Protein AF-A0A378AWP6-F1 (afdb_monomer)

Organism: NCBI:txid72407

Nearest PDB structures (foldseek):
  1d8y-assembly1_A  TM=8.650E-01  e=1.081E-14  Escherichia coli
  2kfn-assembly1_A  TM=8.588E-01  e=9.608E-15  Escherichia coli
  1kfd-assembly1_A  TM=8.686E-01  e=1.948E-14  Escherichia coli
  1kln-assembly1_A  TM=8.618E-01  e=5.623E-14  Escherichia coli
  8oo6-assembly1_A  TM=8.576E-01  e=2.055E-13  Escherichia coli 'BL21-Gold(DE3)pLysS AG'

InterPro domains:
  IPR002421 5'-3' exonuclease [SM00475] (1-128)
  IPR002562 3'-5' exonuclease domain [PF01612] (192-283)
  IPR008918 Helix-hairpin-helix motif, class 2 [SM00279] (33-68)
  IPR012337 Ribonuclease H-like superfamily [SSF53098] (189-285)
  IPR020045 DNA polymerase I-like, H3TH domain [PF01367] (31-131)
  IPR020045 DNA polymerase I-like, H3TH domain [cd09898] (33-112)
  IPR036279 5'-3' exonuclease, C-terminal domain superfamily [SSF47807] (31-151)
  IPR036397 Ribonuclease H superfamily [G3DSA:3.30.420.10] (188-316)
  IPR038969 Flap endonuclease [PTHR42646] (1-127)

Structure (mmCIF, N/CA/C/O backbone):
data_AF-A0A378AWP6-F1
#
_entry.id   AF-A0A378AWP6-F1
#
loop_
_atom_site.group_PDB
_atom_site.id
_atom_site.type_symbol
_atom_site.label_atom_id
_atom_site.label_alt_id
_atom_site.label_comp_id
_atom_site.label_asym_id
_atom_site.label_entity_id
_atom_site.label_seq_id
_atom_site.pdbx_PDB_ins_code
_atom_site.Cartn_x
_atom_site.Cartn_y
_atom_site.Cartn_z
_atom_site.occupancy
_atom_site.B_iso_or_equiv
_atom_site.auth_seq_id
_atom_site.auth_comp_id
_atom_site.auth_asym_id
_atom_site.auth_atom_id
_atom_site.pdbx_PDB_model_num
ATOM 1 N N . MET A 1 1 ? -4.249 3.098 -8.994 1.00 90.81 1 MET A N 1
ATOM 2 C CA . MET A 1 1 ? -5.150 4.283 -9.018 1.00 90.81 1 MET A CA 1
ATOM 3 C C . MET A 1 1 ? -4.486 5.608 -9.405 1.00 90.81 1 MET A C 1
ATOM 5 O O . MET A 1 1 ? -5.187 6.448 -9.950 1.00 90.81 1 MET A O 1
ATOM 9 N N . ALA A 1 2 ? -3.182 5.831 -9.174 1.00 94.81 2 ALA A N 1
ATOM 10 C CA . ALA A 1 2 ? -2.531 7.120 -9.478 1.00 94.81 2 ALA A CA 1
ATOM 11 C C . ALA A 1 2 ? -2.652 7.585 -10.950 1.00 94.81 2 ALA A C 1
ATOM 13 O O . ALA A 1 2 ? -2.597 8.780 -11.206 1.00 94.81 2 ALA A O 1
ATOM 14 N N . GLN A 1 3 ? -2.909 6.667 -11.890 1.00 96.19 3 GLN A N 1
ATOM 15 C CA . GLN A 1 3 ? -3.185 6.964 -13.305 1.00 96.19 3 GLN A CA 1
ATOM 16 C C . GLN A 1 3 ? -4.434 7.836 -13.560 1.00 96.19 3 GLN A C 1
ATOM 18 O O . GLN A 1 3 ? -4.584 8.369 -14.650 1.00 96.19 3 GLN A O 1
ATOM 23 N N . LEU A 1 4 ? -5.345 7.977 -12.586 1.00 96.69 4 LEU A N 1
ATOM 24 C CA . LEU A 1 4 ? -6.558 8.803 -12.713 1.00 96.69 4 LEU A CA 1
ATOM 25 C C . LEU A 1 4 ? -6.378 10.230 -12.170 1.00 96.69 4 LEU A C 1
ATOM 27 O O . LEU A 1 4 ? -7.312 11.031 -12.216 1.00 96.69 4 LEU A O 1
ATOM 31 N N . VAL A 1 5 ? -5.210 10.542 -11.601 1.00 97.19 5 VAL A N 1
ATOM 32 C CA . VAL A 1 5 ? -4.950 11.841 -10.976 1.00 97.19 5 VAL A CA 1
ATOM 33 C C . VAL A 1 5 ? -4.846 12.921 -12.049 1.00 97.19 5 VAL A C 1
ATOM 35 O O . VAL A 1 5 ? -4.089 12.803 -13.008 1.00 97.19 5 VAL A O 1
ATOM 38 N N . THR A 1 6 ? -5.595 14.004 -11.862 1.00 95.62 6 THR A N 1
ATOM 39 C CA . THR A 1 6 ? -5.591 15.198 -12.720 1.00 95.62 6 THR A CA 1
ATOM 40 C C . THR A 1 6 ? -5.638 16.447 -11.832 1.00 95.62 6 THR A C 1
ATOM 42 O O . THR A 1 6 ? -5.858 16.326 -10.627 1.00 95.62 6 THR A O 1
ATOM 45 N N . PRO A 1 7 ? -5.507 17.676 -12.364 1.00 94.12 7 PRO A N 1
ATOM 46 C CA . PRO A 1 7 ? -5.689 18.881 -11.548 1.00 94.12 7 PRO A CA 1
ATOM 47 C C . PRO A 1 7 ? -7.056 18.976 -10.840 1.00 94.12 7 PRO A C 1
ATOM 49 O O . PRO A 1 7 ? -7.174 19.688 -9.847 1.00 94.12 7 PRO A O 1
ATOM 52 N N . GLY A 1 8 ? -8.084 18.273 -11.339 1.00 94.19 8 GLY A N 1
ATOM 53 C CA . GLY A 1 8 ? -9.419 18.209 -10.733 1.00 94.19 8 GLY A CA 1
ATOM 54 C C . GLY A 1 8 ? -9.727 16.913 -9.973 1.00 94.19 8 GLY A C 1
ATOM 55 O O . GLY A 1 8 ? -10.796 16.817 -9.378 1.00 94.19 8 GLY A O 1
ATOM 56 N N . ILE A 1 9 ? -8.829 15.921 -9.991 1.00 95.44 9 ILE A N 1
ATOM 57 C CA . ILE A 1 9 ? -9.028 14.600 -9.374 1.00 95.44 9 ILE A CA 1
ATOM 58 C C . ILE A 1 9 ? -7.791 14.261 -8.548 1.00 95.44 9 ILE A C 1
ATOM 60 O O . ILE A 1 9 ? -6.709 14.068 -9.097 1.00 95.44 9 ILE A O 1
ATOM 64 N N . THR A 1 10 ? -7.954 14.146 -7.234 1.00 96.06 10 THR A N 1
ATOM 65 C CA . THR A 1 10 ? -6.873 13.783 -6.311 1.00 96.06 10 THR A CA 1
ATOM 66 C C . THR A 1 10 ? -7.063 12.376 -5.757 1.00 96.06 10 THR A C 1
ATOM 68 O O . THR A 1 10 ? -8.177 11.860 -5.670 1.00 96.06 10 THR A O 1
ATOM 71 N N . LEU A 1 11 ? -5.956 11.744 -5.367 1.00 95.12 11 LEU A N 1
ATOM 72 C CA . LEU A 1 11 ? -5.958 10.446 -4.700 1.00 95.12 11 LEU A CA 1
ATOM 73 C C . LEU A 1 11 ? -5.678 10.638 -3.207 1.00 95.12 11 LEU A C 1
ATOM 75 O O . LEU A 1 11 ? -4.684 11.259 -2.844 1.00 95.12 11 LEU A O 1
ATOM 79 N N . ILE A 1 12 ? -6.519 10.079 -2.338 1.00 93.50 12 ILE A N 1
ATOM 80 C CA . ILE A 1 12 ? -6.320 10.129 -0.884 1.00 93.50 12 ILE A CA 1
ATOM 81 C C . ILE A 1 12 ? -5.807 8.773 -0.404 1.00 93.50 12 ILE A C 1
ATOM 83 O O . ILE A 1 12 ? -6.454 7.749 -0.619 1.00 93.50 12 ILE A O 1
ATOM 87 N N . ASN A 1 13 ? -4.663 8.764 0.278 1.00 88.06 13 ASN A N 1
ATOM 88 C CA . ASN A 1 13 ? -4.216 7.604 1.039 1.00 88.06 13 ASN A CA 1
ATOM 89 C C . ASN A 1 13 ? -4.790 7.686 2.457 1.00 88.06 13 ASN A C 1
ATOM 91 O O . ASN A 1 13 ? -4.339 8.494 3.265 1.00 88.06 13 ASN A O 1
ATOM 95 N N . THR A 1 14 ? -5.764 6.837 2.774 1.00 87.12 14 THR A N 1
ATOM 96 C CA . THR A 1 14 ? -6.453 6.836 4.074 1.00 87.12 14 THR A CA 1
ATOM 97 C C . THR A 1 14 ? -5.599 6.306 5.226 1.00 87.12 14 THR A C 1
ATOM 99 O O . THR A 1 14 ? -5.940 6.544 6.379 1.00 87.12 14 THR A O 1
ATOM 102 N N . MET A 1 15 ? -4.492 5.612 4.942 1.00 84.12 15 MET A N 1
ATOM 103 C CA . MET A 1 15 ? -3.564 5.138 5.976 1.00 84.12 15 MET A CA 1
ATOM 104 C C . MET A 1 15 ? -2.665 6.266 6.485 1.00 84.12 15 MET A C 1
ATOM 106 O O . MET A 1 15 ? -2.394 6.352 7.676 1.00 84.12 15 MET A O 1
ATOM 110 N N . THR A 1 16 ? -2.216 7.142 5.583 1.00 86.62 16 THR A N 1
ATOM 111 C CA . THR A 1 16 ? -1.296 8.249 5.897 1.00 86.62 16 THR A CA 1
ATOM 112 C C . THR A 1 16 ? -1.977 9.617 5.888 1.00 86.62 16 THR A C 1
ATOM 114 O O . THR A 1 16 ? -1.321 10.624 6.126 1.00 86.62 16 THR A O 1
ATOM 117 N N . ASN A 1 17 ? -3.275 9.675 5.574 1.00 87.44 17 ASN A N 1
ATOM 118 C CA . ASN A 1 17 ? -4.036 10.904 5.317 1.00 87.44 17 ASN A CA 1
ATOM 119 C C . ASN A 1 17 ? -3.360 11.860 4.317 1.00 87.44 17 ASN A C 1
ATOM 121 O O . ASN A 1 17 ? -3.539 13.076 4.387 1.00 87.44 17 ASN A O 1
ATOM 125 N N . THR A 1 18 ? -2.583 11.322 3.373 1.00 90.00 18 THR A N 1
ATOM 126 C CA . THR A 1 18 ? -1.914 12.133 2.352 1.00 90.00 18 THR A CA 1
ATOM 127 C C . THR A 1 18 ? -2.796 12.285 1.124 1.00 90.00 18 THR A C 1
ATOM 129 O O . THR A 1 18 ? -3.477 11.346 0.705 1.00 90.00 18 THR A O 1
ATOM 132 N N . ILE A 1 19 ? -2.769 13.480 0.539 1.00 93.75 19 ILE A N 1
ATOM 133 C CA . ILE A 1 19 ? -3.451 13.798 -0.715 1.00 93.75 19 ILE A CA 1
ATOM 134 C C . ILE A 1 19 ? -2.395 13.855 -1.807 1.00 93.75 19 ILE A C 1
ATOM 136 O O . ILE A 1 19 ? -1.390 14.545 -1.661 1.00 93.75 19 ILE A O 1
ATOM 140 N N . LEU A 1 20 ? -2.624 13.116 -2.885 1.00 94.25 20 LEU A N 1
ATOM 141 C CA . LEU A 1 20 ? -1.752 13.072 -4.040 1.00 94.25 20 LEU A CA 1
ATOM 142 C C . LEU A 1 20 ? -2.453 13.767 -5.210 1.00 94.25 20 LEU A C 1
ATOM 144 O O . LEU A 1 20 ? -3.441 13.250 -5.742 1.00 94.25 20 LEU A O 1
ATOM 148 N N . GLY A 1 21 ? -1.951 14.942 -5.582 1.00 96.75 21 GLY A N 1
ATOM 149 C CA . GLY A 1 21 ? -2.201 15.578 -6.868 1.00 96.75 21 GLY A CA 1
ATOM 150 C C . GLY A 1 21 ? -1.106 15.221 -7.882 1.00 96.75 21 GLY A C 1
ATOM 151 O O . GLY A 1 21 ? -0.275 14.345 -7.619 1.00 96.75 21 GLY A O 1
ATOM 152 N N . PRO A 1 22 ? -1.102 15.861 -9.066 1.00 96.50 22 PRO A N 1
ATOM 153 C CA . PRO A 1 22 ? -0.140 15.551 -10.124 1.00 96.50 22 PRO A CA 1
ATOM 154 C C . PRO A 1 22 ? 1.327 15.660 -9.679 1.00 96.50 22 PRO A C 1
ATOM 156 O O . PRO A 1 22 ? 2.112 14.747 -9.932 1.00 96.50 22 PRO A O 1
ATOM 159 N N . ASP A 1 23 ? 1.685 16.722 -8.954 1.00 96.31 23 ASP A N 1
ATOM 160 C CA . ASP A 1 23 ? 3.061 16.958 -8.496 1.00 96.31 23 ASP A CA 1
ATOM 161 C C . ASP A 1 23 ? 3.482 15.948 -7.417 1.00 96.31 23 ASP A C 1
ATOM 163 O O . ASP A 1 23 ? 4.616 15.457 -7.396 1.00 96.31 23 ASP A O 1
ATOM 167 N N . GLU A 1 24 ? 2.559 15.580 -6.529 1.00 95.69 24 GLU A N 1
ATOM 168 C CA . GLU A 1 24 ? 2.802 14.571 -5.502 1.00 95.69 24 GLU A CA 1
ATOM 169 C C . GLU A 1 24 ? 2.932 13.165 -6.103 1.00 95.69 24 GLU A C 1
ATOM 171 O O . GLU A 1 24 ? 3.723 12.360 -5.608 1.00 95.69 24 GLU A O 1
ATOM 176 N N . VAL A 1 25 ? 2.209 12.863 -7.189 1.00 95.44 25 VAL A N 1
ATOM 177 C CA . VAL A 1 25 ? 2.392 11.618 -7.953 1.00 95.44 25 VAL A CA 1
ATOM 178 C C . VAL A 1 25 ? 3.797 11.567 -8.547 1.00 95.44 25 VAL A C 1
ATOM 180 O O . VAL A 1 25 ? 4.486 10.566 -8.350 1.00 95.44 25 VAL A O 1
ATOM 183 N N . VAL A 1 26 ? 4.267 12.650 -9.172 1.00 95.94 26 VAL A N 1
ATOM 184 C CA . VAL A 1 26 ? 5.647 12.731 -9.682 1.00 95.94 26 VAL A CA 1
ATOM 185 C C . VAL A 1 26 ? 6.657 12.542 -8.553 1.00 95.94 26 VAL A C 1
ATOM 187 O O . VAL A 1 26 ? 7.601 11.771 -8.693 1.00 95.94 26 VAL A O 1
ATOM 190 N N . THR A 1 27 ? 6.444 13.194 -7.411 1.00 94.88 27 THR A N 1
ATOM 191 C CA . THR A 1 27 ? 7.342 13.091 -6.251 1.00 94.88 27 THR A CA 1
ATOM 192 C C . THR A 1 27 ? 7.413 11.663 -5.712 1.00 94.88 27 THR A C 1
ATOM 194 O O . THR A 1 27 ? 8.488 11.189 -5.353 1.00 94.88 27 THR A O 1
ATOM 197 N N . LYS A 1 28 ? 6.275 10.963 -5.669 1.00 92.81 28 LYS A N 1
ATOM 198 C CA . LYS A 1 28 ? 6.186 9.608 -5.120 1.00 92.81 28 LYS A CA 1
ATOM 199 C C . LYS A 1 28 ? 6.683 8.532 -6.084 1.00 92.81 28 LYS A C 1
ATOM 201 O O . LYS A 1 28 ? 7.359 7.609 -5.648 1.00 92.81 28 LYS A O 1
ATOM 206 N N . TYR A 1 29 ? 6.308 8.613 -7.359 1.00 93.81 29 TYR A N 1
ATOM 207 C CA . TYR A 1 29 ? 6.540 7.548 -8.343 1.00 93.81 29 TYR A CA 1
ATOM 208 C C . TYR A 1 29 ? 7.669 7.869 -9.329 1.00 93.81 29 TYR A C 1
ATOM 210 O O . TYR A 1 29 ? 8.079 7.001 -10.096 1.00 93.81 29 TYR A O 1
ATOM 218 N N . GLY A 1 30 ? 8.173 9.104 -9.335 1.00 94.81 30 GLY A N 1
ATOM 219 C CA . GLY A 1 30 ? 9.174 9.586 -10.287 1.00 94.81 30 GLY A CA 1
ATOM 220 C C . GLY A 1 30 ? 8.624 9.837 -11.694 1.00 94.81 30 GLY A C 1
ATOM 221 O O . GLY A 1 30 ? 9.372 10.266 -12.567 1.00 94.81 30 GLY A O 1
ATOM 222 N N . VAL A 1 31 ? 7.341 9.582 -11.939 1.00 96.44 31 VAL A N 1
ATOM 223 C CA . VAL A 1 31 ? 6.690 9.743 -13.243 1.00 96.44 31 VAL A CA 1
ATOM 224 C C . VAL A 1 31 ? 5.344 10.444 -13.069 1.00 96.44 31 VAL A C 1
ATOM 226 O O . VAL A 1 31 ? 4.724 10.306 -12.010 1.00 96.44 31 VAL A O 1
ATOM 229 N N . PRO A 1 32 ? 4.888 11.215 -14.067 1.00 96.62 32 PRO A N 1
ATOM 230 C CA . PRO A 1 32 ? 3.608 11.899 -13.985 1.00 96.62 32 PRO A CA 1
ATOM 231 C C . PRO A 1 32 ? 2.429 10.917 -14.146 1.00 96.62 32 PRO A C 1
ATOM 233 O O . PRO A 1 32 ? 2.635 9.798 -14.631 1.00 96.62 32 PRO A O 1
ATOM 236 N N . PRO A 1 33 ? 1.201 11.299 -13.733 1.00 96.81 33 PRO A N 1
ATOM 237 C CA . PRO A 1 33 ? 0.020 10.430 -13.773 1.00 96.81 33 PRO A CA 1
ATOM 238 C C . PRO A 1 33 ? -0.209 9.729 -15.118 1.00 96.81 33 PRO A C 1
ATOM 240 O O . PRO A 1 33 ? -0.534 8.542 -15.139 1.00 96.81 33 PRO A O 1
ATOM 243 N N . GLU A 1 34 ? 0.026 10.427 -16.229 1.00 96.00 34 GLU A N 1
ATOM 244 C CA . GLU A 1 34 ? -0.142 9.916 -17.591 1.00 96.00 34 GLU A CA 1
ATOM 245 C C . GLU A 1 34 ? 0.809 8.767 -17.960 1.00 96.00 34 GLU A C 1
ATOM 247 O O . GLU A 1 34 ? 0.503 8.020 -18.882 1.00 96.00 34 GLU A O 1
ATOM 252 N N . LEU A 1 35 ? 1.921 8.590 -17.232 1.00 97.50 35 LEU A N 1
ATOM 253 C CA . LEU A 1 35 ? 2.893 7.508 -17.444 1.00 97.50 35 LEU A CA 1
ATOM 254 C C . LEU A 1 35 ? 2.809 6.405 -16.379 1.00 97.50 35 LEU A C 1
ATOM 256 O O . LEU A 1 35 ? 3.620 5.478 -16.379 1.00 97.50 35 LEU A O 1
ATOM 260 N N . ILE A 1 36 ? 1.847 6.472 -15.451 1.00 97.38 36 ILE A N 1
ATOM 261 C CA . ILE A 1 36 ? 1.706 5.458 -14.391 1.00 97.38 36 ILE A CA 1
ATOM 262 C C . ILE A 1 36 ? 1.365 4.083 -14.974 1.00 97.38 36 ILE A C 1
ATOM 264 O O . ILE A 1 36 ? 1.812 3.068 -14.439 1.00 97.38 36 ILE A O 1
ATOM 268 N N . ILE A 1 37 ? 0.595 4.034 -16.063 1.00 97.56 37 ILE A N 1
ATOM 269 C CA . ILE A 1 37 ? 0.256 2.770 -16.726 1.00 97.56 37 ILE A CA 1
ATOM 270 C C . ILE A 1 37 ? 1.524 2.152 -17.322 1.00 97.56 37 ILE A C 1
ATOM 272 O O . ILE A 1 37 ? 1.814 0.991 -17.052 1.00 97.56 37 ILE A O 1
ATOM 276 N N . ASP A 1 38 ? 2.324 2.937 -18.049 1.00 97.88 38 ASP A N 1
ATOM 277 C CA . ASP A 1 38 ? 3.603 2.497 -18.617 1.00 97.88 38 ASP A CA 1
ATOM 278 C C . ASP A 1 38 ? 4.588 2.042 -17.535 1.00 97.88 38 ASP A C 1
ATOM 280 O O . ASP A 1 38 ? 5.301 1.051 -17.697 1.00 97.88 38 ASP A O 1
ATOM 284 N N . PHE A 1 39 ? 4.604 2.742 -16.403 1.00 97.69 39 PHE A N 1
ATOM 285 C CA . PHE A 1 39 ? 5.446 2.414 -15.259 1.00 97.69 39 PHE A CA 1
ATOM 286 C C . PHE A 1 39 ? 5.119 1.032 -14.696 1.00 97.69 39 PHE A C 1
ATOM 288 O O . PHE A 1 39 ? 6.018 0.195 -14.584 1.00 97.69 39 PHE A O 1
ATOM 295 N N . LEU A 1 40 ? 3.835 0.757 -14.444 1.00 96.94 40 LEU A N 1
ATOM 296 C CA . LEU A 1 40 ? 3.364 -0.557 -13.997 1.00 96.94 40 LEU A CA 1
ATOM 297 C C . LEU A 1 40 ? 3.534 -1.631 -15.079 1.00 96.94 40 LEU A C 1
ATOM 299 O O . LEU A 1 40 ? 3.904 -2.760 -14.767 1.00 96.94 40 LEU A O 1
ATOM 303 N N . ALA A 1 41 ? 3.342 -1.285 -16.353 1.00 97.44 41 ALA A N 1
ATOM 304 C CA . ALA A 1 41 ? 3.547 -2.199 -17.474 1.00 97.44 41 ALA A CA 1
ATOM 305 C C . ALA A 1 41 ? 4.999 -2.692 -17.574 1.00 97.44 41 ALA A C 1
ATOM 307 O O . ALA A 1 41 ? 5.250 -3.835 -17.959 1.00 97.44 41 ALA A O 1
ATOM 308 N N . LEU A 1 42 ? 5.958 -1.832 -17.224 1.00 96.94 42 LEU A N 1
ATOM 309 C CA . LEU A 1 42 ? 7.381 -2.148 -17.240 1.00 96.94 42 LEU A CA 1
ATOM 310 C C . LEU A 1 42 ? 7.829 -2.911 -15.993 1.00 96.94 42 LEU A C 1
ATOM 312 O O . LEU A 1 42 ? 8.527 -3.912 -16.131 1.00 96.94 42 LEU A O 1
ATOM 316 N N . MET A 1 43 ? 7.466 -2.451 -14.793 1.00 95.75 43 MET A N 1
ATOM 317 C CA . MET A 1 43 ? 7.973 -3.037 -13.544 1.00 95.75 43 MET A CA 1
ATOM 318 C C . MET A 1 43 ? 7.138 -4.208 -13.006 1.00 95.75 43 MET A C 1
ATOM 320 O O . MET A 1 43 ? 7.655 -5.008 -12.228 1.00 95.75 43 MET A O 1
ATOM 324 N N . GLY A 1 44 ? 5.874 -4.311 -13.420 1.00 95.38 44 GLY A N 1
ATOM 325 C CA . GLY A 1 44 ? 4.902 -5.265 -12.891 1.00 95.38 44 GLY A CA 1
ATOM 326 C C . GLY A 1 44 ? 4.253 -4.820 -11.577 1.00 95.38 44 GLY A C 1
ATOM 327 O O . GLY A 1 44 ? 4.646 -3.835 -10.954 1.00 95.38 44 GLY A O 1
ATOM 328 N N . ASP A 1 45 ? 3.251 -5.581 -11.148 1.00 94.75 45 ASP A N 1
ATOM 329 C CA . ASP A 1 45 ? 2.588 -5.437 -9.851 1.00 94.75 45 ASP A CA 1
ATOM 330 C C . ASP A 1 45 ? 2.240 -6.828 -9.321 1.00 94.75 45 ASP A C 1
ATOM 332 O O . ASP A 1 45 ? 1.368 -7.520 -9.847 1.00 94.75 45 ASP A O 1
ATOM 336 N N . SER A 1 46 ? 2.939 -7.260 -8.273 1.00 90.75 46 SER A N 1
ATOM 337 C CA . SER A 1 46 ? 2.733 -8.584 -7.689 1.00 90.75 46 SER A CA 1
ATOM 338 C C . SER A 1 46 ? 1.389 -8.729 -6.979 1.00 90.75 46 SER A C 1
ATOM 340 O O . SER A 1 46 ? 0.899 -9.846 -6.856 1.00 90.75 46 SER A O 1
ATOM 342 N N . SER A 1 47 ? 0.803 -7.630 -6.496 1.00 90.88 47 SER A N 1
ATOM 343 C CA . SER A 1 47 ? -0.476 -7.665 -5.774 1.00 90.88 47 SER A CA 1
ATOM 344 C C . SER A 1 47 ? -1.622 -7.976 -6.734 1.00 90.88 47 SER A C 1
ATOM 346 O O . SER A 1 47 ? -2.498 -8.779 -6.416 1.00 90.88 47 SER A O 1
ATOM 348 N N . ASP A 1 48 ? -1.543 -7.404 -7.938 1.00 92.44 48 ASP A N 1
ATOM 349 C CA . ASP A 1 48 ? -2.536 -7.550 -9.007 1.00 92.44 48 ASP A CA 1
ATOM 350 C C . ASP A 1 48 ? -2.149 -8.616 -10.053 1.00 92.44 48 ASP A C 1
ATOM 352 O O . ASP A 1 48 ? -2.813 -8.766 -11.078 1.00 92.44 48 ASP A O 1
ATOM 356 N N . ASN A 1 49 ? -1.094 -9.402 -9.798 1.00 93.69 49 ASN A N 1
ATOM 357 C CA . ASN A 1 49 ? -0.550 -10.416 -10.715 1.00 93.69 49 ASN A CA 1
ATOM 358 C C . ASN A 1 49 ? -0.189 -9.873 -12.113 1.00 93.69 49 ASN A C 1
ATOM 360 O O . ASN A 1 49 ? -0.301 -10.580 -13.119 1.00 93.69 49 ASN A O 1
ATOM 364 N N . ILE A 1 50 ? 0.273 -8.626 -12.185 1.00 95.50 50 ILE A N 1
ATOM 365 C CA . ILE A 1 50 ? 0.764 -8.008 -13.415 1.00 95.50 50 ILE A CA 1
ATOM 366 C C . ILE A 1 50 ? 2.243 -8.392 -13.582 1.00 95.50 50 ILE A C 1
ATOM 368 O O . ILE A 1 50 ? 3.061 -8.040 -12.729 1.00 95.50 50 ILE A O 1
ATOM 372 N N . PRO A 1 51 ? 2.620 -9.105 -14.659 1.00 94.56 51 PRO A N 1
ATOM 373 C CA . PRO A 1 51 ? 3.945 -9.716 -14.763 1.00 94.56 51 PRO A CA 1
ATOM 374 C C . PRO A 1 51 ? 5.077 -8.705 -14.978 1.00 94.56 51 PRO A C 1
ATOM 376 O O . PRO A 1 51 ? 6.173 -8.905 -14.454 1.00 94.56 51 PRO A O 1
ATOM 379 N N . GLY A 1 52 ? 4.830 -7.635 -15.741 1.00 95.31 52 GLY A N 1
ATOM 380 C CA . GLY A 1 52 ? 5.859 -6.665 -16.111 1.00 95.31 52 GLY A CA 1
ATOM 381 C C . GLY A 1 52 ? 6.934 -7.235 -17.041 1.00 95.31 52 GLY A C 1
ATOM 382 O O . GLY A 1 52 ? 6.875 -8.384 -17.488 1.00 95.31 52 GLY A O 1
ATOM 383 N N . VAL A 1 53 ? 7.953 -6.429 -17.340 1.00 95.88 53 VAL A N 1
ATOM 384 C CA . VAL A 1 53 ? 9.116 -6.880 -18.108 1.00 95.88 53 VAL A CA 1
ATOM 385 C C . VAL A 1 53 ? 10.152 -7.479 -17.153 1.00 95.88 53 VAL A C 1
ATOM 387 O O . VAL A 1 53 ? 10.666 -6.775 -16.278 1.00 95.88 53 VAL A O 1
ATOM 390 N N . PRO A 1 54 ? 10.559 -8.750 -17.336 1.00 93.19 54 PRO A N 1
ATOM 391 C CA . PRO A 1 54 ? 11.527 -9.392 -16.458 1.00 93.19 54 PRO A CA 1
ATOM 392 C C . PRO A 1 54 ? 12.792 -8.554 -16.274 1.00 93.19 54 PRO A C 1
ATOM 394 O O . PRO A 1 54 ? 13.432 -8.138 -17.238 1.00 93.19 54 PRO A O 1
ATOM 397 N N . GLY A 1 55 ? 13.193 -8.318 -15.025 1.00 89.38 55 GLY A N 1
ATOM 398 C CA . GLY A 1 55 ? 14.391 -7.556 -14.663 1.00 89.38 55 GLY A CA 1
ATOM 399 C C . GLY A 1 55 ? 14.387 -6.086 -15.096 1.00 89.38 55 GLY A C 1
ATOM 400 O O . GLY A 1 55 ? 15.469 -5.517 -15.253 1.00 89.38 55 GLY A O 1
ATOM 401 N N . VAL A 1 56 ? 13.211 -5.502 -15.313 1.00 94.31 56 VAL A N 1
ATOM 402 C CA . VAL A 1 56 ? 12.980 -4.060 -15.226 1.00 94.31 56 VAL A CA 1
ATOM 403 C C . VAL A 1 56 ? 12.331 -3.813 -13.867 1.00 94.31 56 VAL A C 1
ATOM 405 O O . VAL A 1 56 ? 11.237 -4.286 -13.604 1.00 94.31 56 VAL A O 1
ATOM 408 N N . GLY A 1 57 ? 13.046 -3.142 -12.966 1.00 93.19 57 GLY A N 1
ATOM 409 C CA . GLY A 1 57 ? 12.502 -2.724 -11.670 1.00 93.19 57 GLY A CA 1
ATOM 410 C C . GLY A 1 57 ? 12.141 -1.241 -11.671 1.00 93.19 57 GLY A C 1
ATOM 411 O O . GLY A 1 57 ? 12.436 -0.534 -12.634 1.00 93.19 57 GLY A O 1
ATOM 412 N N . GLU A 1 58 ? 11.602 -0.756 -10.554 1.00 94.56 58 GLU A N 1
ATOM 413 C CA . GLU A 1 58 ? 11.182 0.640 -10.345 1.00 94.56 58 GLU A CA 1
ATOM 414 C C . GLU A 1 58 ? 12.171 1.680 -10.901 1.00 94.56 58 GLU A C 1
ATOM 416 O O . GLU A 1 58 ? 11.821 2.479 -11.764 1.00 94.56 58 GLU A O 1
ATOM 421 N N . LYS A 1 59 ? 13.440 1.630 -10.475 1.00 94.31 59 LYS A N 1
ATOM 422 C CA . LYS A 1 59 ? 14.462 2.611 -10.891 1.00 94.31 59 LYS A CA 1
ATOM 423 C C . LYS A 1 59 ? 14.747 2.581 -12.392 1.00 94.31 59 LYS A C 1
ATOM 425 O O . LYS A 1 59 ? 15.075 3.601 -12.989 1.00 94.31 59 LYS A O 1
ATOM 430 N N . THR A 1 60 ? 14.668 1.399 -12.999 1.00 95.00 60 THR A N 1
ATOM 431 C CA . THR A 1 60 ? 14.876 1.229 -14.439 1.00 95.00 60 THR A CA 1
ATOM 432 C C . THR A 1 60 ? 13.671 1.744 -15.215 1.00 95.00 60 THR A C 1
ATOM 434 O O . THR A 1 60 ? 13.861 2.454 -16.196 1.00 95.00 60 THR A O 1
ATOM 437 N N . ALA A 1 61 ? 12.453 1.444 -14.757 1.00 96.00 61 ALA A N 1
ATOM 438 C CA . ALA A 1 61 ? 11.227 1.969 -15.348 1.00 96.00 61 ALA A CA 1
ATOM 439 C C . ALA A 1 61 ? 11.184 3.505 -15.263 1.00 96.00 61 ALA A C 1
ATOM 441 O O . ALA A 1 61 ? 10.978 4.156 -16.280 1.00 96.00 61 ALA A O 1
ATOM 442 N N . GLN A 1 62 ? 11.504 4.097 -14.106 1.00 95.75 62 GLN A N 1
ATOM 443 C CA . GLN A 1 62 ? 11.636 5.554 -13.949 1.00 95.75 62 GLN A CA 1
ATOM 444 C C . GLN A 1 62 ? 12.632 6.152 -14.947 1.00 95.75 62 GLN A C 1
ATOM 446 O O . GLN A 1 62 ? 12.291 7.096 -15.651 1.00 95.75 62 GLN A O 1
ATOM 451 N N . ALA A 1 63 ? 13.840 5.590 -15.054 1.00 95.00 63 ALA A N 1
ATOM 452 C CA . ALA A 1 63 ? 14.862 6.107 -15.965 1.00 95.00 63 ALA A CA 1
ATOM 453 C C . ALA A 1 63 ? 14.439 6.031 -17.444 1.00 95.00 63 ALA A C 1
ATOM 455 O O . ALA A 1 63 ? 14.735 6.946 -18.212 1.00 95.00 63 ALA A O 1
ATOM 456 N N . LEU A 1 64 ? 13.745 4.958 -17.842 1.00 95.31 64 LEU A N 1
ATOM 457 C CA . LEU A 1 64 ? 13.197 4.803 -19.192 1.00 95.31 64 LEU A CA 1
ATOM 458 C C . LEU A 1 64 ? 12.124 5.859 -19.476 1.00 95.31 64 LEU A C 1
ATOM 460 O O . LEU A 1 64 ? 12.209 6.567 -20.479 1.00 95.31 64 LEU A O 1
ATOM 464 N N . LEU A 1 65 ? 11.157 5.999 -18.569 1.00 96.44 65 LEU A N 1
ATOM 465 C CA . LEU A 1 65 ? 9.995 6.862 -18.764 1.00 96.44 65 LEU A CA 1
ATOM 466 C C . LEU A 1 65 ? 10.331 8.351 -18.648 1.00 96.44 65 LEU A C 1
ATOM 468 O O . LEU A 1 65 ? 9.847 9.151 -19.442 1.00 96.44 65 LEU A O 1
ATOM 472 N N . GLN A 1 66 ? 11.209 8.735 -17.721 1.00 94.69 66 GLN A N 1
ATOM 473 C CA . GLN A 1 66 ? 11.708 10.111 -17.623 1.00 94.69 66 GLN A CA 1
ATOM 474 C C . GLN A 1 66 ? 12.560 10.505 -18.838 1.00 94.69 66 GLN A C 1
ATOM 476 O O . GLN A 1 66 ? 12.595 11.676 -19.209 1.00 94.69 66 GLN A O 1
ATOM 481 N N . GLY A 1 67 ? 13.274 9.544 -19.435 1.00 92.81 67 GLY A N 1
ATOM 482 C CA . GLY A 1 67 ? 14.183 9.795 -20.552 1.00 92.81 67 GLY A CA 1
ATOM 483 C C . GLY A 1 67 ? 13.503 9.834 -21.919 1.00 92.81 67 GLY A C 1
ATOM 484 O O . GLY A 1 67 ? 13.846 10.678 -22.743 1.00 92.81 67 GLY A O 1
ATOM 485 N N . LEU A 1 68 ? 12.567 8.914 -22.172 1.00 94.06 68 LEU A N 1
ATOM 486 C CA . LEU A 1 68 ? 11.975 8.696 -23.498 1.00 94.06 68 LEU A CA 1
ATOM 487 C C . LEU A 1 68 ? 10.441 8.778 -23.515 1.00 94.06 68 LEU A C 1
ATOM 489 O O . LEU A 1 68 ? 9.851 8.798 -24.592 1.00 94.06 68 LEU A O 1
ATOM 493 N N . GLY A 1 69 ? 9.781 8.873 -22.359 1.00 94.62 69 GLY A N 1
ATOM 494 C CA . GLY A 1 69 ? 8.320 8.875 -22.263 1.00 94.62 69 GLY A CA 1
ATOM 495 C C . GLY A 1 69 ? 7.730 7.465 -22.245 1.00 94.62 69 GLY A C 1
ATOM 496 O O . GLY A 1 69 ? 8.352 6.542 -21.733 1.00 94.62 69 GLY A O 1
ATOM 497 N N . GLY A 1 70 ? 6.512 7.307 -22.762 1.00 95.38 70 GLY A N 1
ATOM 498 C CA . GLY A 1 70 ? 5.724 6.075 -22.645 1.00 95.38 70 GLY A CA 1
ATOM 499 C C . GLY A 1 70 ? 6.232 4.875 -23.450 1.00 95.38 70 GLY A C 1
ATOM 500 O O . GLY A 1 70 ? 7.181 4.951 -24.236 1.00 95.38 70 GLY A O 1
ATOM 501 N N . LEU A 1 71 ? 5.542 3.753 -23.267 1.00 94.94 71 LEU A N 1
ATOM 502 C CA . LEU A 1 71 ? 5.871 2.444 -23.819 1.00 94.94 71 LEU A CA 1
ATOM 503 C C . LEU A 1 71 ? 5.957 2.461 -25.352 1.00 94.94 71 LEU A C 1
ATOM 505 O O . LEU A 1 71 ? 6.894 1.903 -25.922 1.00 94.94 71 LEU A O 1
ATOM 509 N N . ASP A 1 72 ? 5.040 3.164 -26.018 1.00 95.06 72 ASP A N 1
ATOM 510 C CA . ASP A 1 72 ? 5.044 3.299 -27.478 1.00 95.06 72 ASP A CA 1
ATOM 511 C C . ASP A 1 72 ? 6.308 3.996 -27.997 1.00 95.06 72 ASP A C 1
ATOM 513 O O . ASP A 1 72 ? 6.892 3.556 -28.9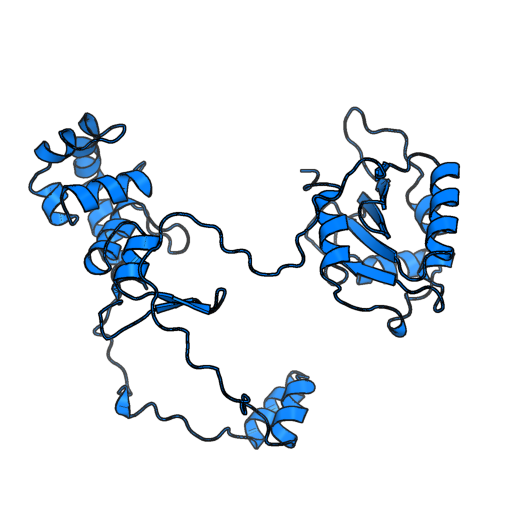88 1.00 95.06 72 ASP A O 1
ATOM 517 N N . THR A 1 73 ? 6.787 5.036 -27.305 1.00 95.25 73 THR A N 1
ATOM 518 C CA . THR A 1 73 ? 8.033 5.719 -27.679 1.00 95.25 73 THR A CA 1
ATOM 519 C C . THR A 1 73 ? 9.243 4.813 -27.471 1.00 95.25 73 THR A C 1
ATOM 521 O O . THR A 1 73 ? 10.129 4.771 -28.325 1.00 95.25 73 THR A O 1
ATOM 524 N N . LEU A 1 74 ? 9.265 4.030 -26.385 1.00 94.50 74 LEU A N 1
ATOM 525 C CA . LEU A 1 74 ? 10.344 3.074 -26.109 1.00 94.50 74 LEU A CA 1
ATOM 526 C C . LEU A 1 74 ? 10.497 2.029 -27.222 1.00 94.50 74 LEU A C 1
ATOM 528 O O . LEU A 1 74 ? 11.624 1.686 -27.582 1.00 94.50 74 LEU A O 1
ATOM 532 N N . TYR A 1 75 ? 9.386 1.544 -27.785 1.00 94.12 75 TYR A N 1
ATOM 533 C CA . TYR A 1 75 ? 9.407 0.583 -28.893 1.00 94.12 75 TYR A CA 1
ATOM 534 C C . TYR A 1 75 ? 9.575 1.227 -30.274 1.00 94.12 75 TYR A C 1
ATOM 536 O O . TYR A 1 75 ? 10.027 0.552 -31.198 1.00 94.12 75 TYR A O 1
ATOM 544 N N . ALA A 1 76 ? 9.229 2.505 -30.437 1.00 95.50 76 ALA A N 1
ATOM 545 C CA . ALA A 1 76 ? 9.453 3.241 -31.680 1.00 95.50 76 ALA A CA 1
ATOM 546 C C . ALA A 1 76 ? 10.915 3.688 -31.848 1.00 95.50 76 ALA A C 1
ATOM 548 O O . ALA A 1 76 ? 11.414 3.748 -32.972 1.00 95.50 76 ALA A O 1
ATOM 549 N N . GLU A 1 77 ? 11.609 3.991 -30.746 1.00 93.94 77 GLU A N 1
ATOM 550 C CA . GLU A 1 77 ? 12.970 4.541 -30.746 1.00 93.94 77 GLU A CA 1
ATOM 551 C C . GLU A 1 77 ? 13.946 3.741 -29.850 1.00 93.94 77 GLU A C 1
ATOM 553 O O . GLU A 1 77 ? 14.624 4.319 -28.991 1.00 93.94 77 GLU A O 1
ATOM 558 N N . PRO A 1 78 ? 14.082 2.414 -30.044 1.00 91.69 78 PRO A N 1
ATOM 559 C CA . PRO A 1 78 ? 14.857 1.548 -29.149 1.00 91.69 78 PRO A CA 1
ATOM 560 C C . PRO A 1 78 ? 16.347 1.920 -29.073 1.00 91.69 78 PRO A C 1
ATOM 562 O O . PRO A 1 78 ? 17.001 1.687 -28.055 1.00 91.69 78 PRO A O 1
ATOM 565 N N . GLU A 1 79 ? 16.881 2.546 -30.123 1.00 92.38 79 GLU A N 1
ATOM 566 C CA . GLU A 1 79 ? 18.278 2.988 -30.221 1.00 92.38 79 GLU A CA 1
ATOM 567 C C . GLU A 1 79 ? 18.644 3.984 -29.105 1.00 92.38 79 GLU A C 1
ATOM 569 O O . GLU A 1 79 ? 19.735 3.925 -28.533 1.00 92.38 79 GLU A O 1
ATOM 574 N N . LYS A 1 80 ? 17.705 4.878 -28.755 1.00 93.06 80 LYS A N 1
ATOM 575 C CA . LYS A 1 80 ? 17.925 5.952 -27.774 1.00 93.06 80 LYS A CA 1
ATOM 576 C C . LYS A 1 80 ? 17.994 5.432 -26.341 1.00 93.06 80 LYS A C 1
ATOM 578 O O . LYS A 1 80 ? 18.542 6.097 -25.466 1.00 93.06 80 LYS A O 1
ATOM 583 N N . ILE A 1 81 ? 17.511 4.214 -26.087 1.00 92.19 81 ILE A N 1
ATOM 584 C CA . ILE A 1 81 ? 17.585 3.589 -24.760 1.00 92.19 81 ILE A CA 1
ATOM 585 C C . ILE A 1 81 ? 19.045 3.414 -24.330 1.00 92.19 81 ILE A C 1
ATOM 587 O O . ILE A 1 81 ? 19.365 3.564 -23.152 1.00 92.19 81 ILE A O 1
ATOM 591 N N . ALA A 1 82 ? 19.949 3.139 -25.275 1.00 91.44 82 ALA A N 1
ATOM 592 C CA . ALA A 1 82 ? 21.370 2.965 -24.991 1.00 91.44 82 ALA A CA 1
ATOM 593 C C . ALA A 1 82 ? 22.073 4.265 -24.553 1.00 91.44 82 ALA A C 1
ATOM 595 O O . ALA A 1 82 ? 23.158 4.190 -23.969 1.00 91.44 82 ALA A O 1
ATOM 596 N N . GLU A 1 83 ? 21.470 5.427 -24.821 1.00 91.94 83 GLU A N 1
ATOM 597 C CA . GLU A 1 83 ? 21.972 6.752 -24.434 1.00 91.94 83 GLU A CA 1
ATOM 598 C C . GLU A 1 83 ? 21.591 7.120 -22.990 1.00 91.94 83 GLU A C 1
ATOM 600 O O . GLU A 1 83 ? 22.187 8.022 -22.397 1.00 91.94 83 GLU A O 1
ATOM 605 N N . LEU A 1 84 ? 20.635 6.400 -22.393 1.00 91.81 84 LEU A N 1
ATOM 606 C CA . LEU A 1 84 ? 20.180 6.648 -21.030 1.00 91.81 84 LEU A CA 1
ATOM 607 C C . LEU A 1 84 ? 21.213 6.201 -19.987 1.00 91.81 84 LEU A C 1
ATOM 609 O O . LEU A 1 84 ? 21.884 5.172 -20.105 1.00 91.81 84 LEU A O 1
ATOM 613 N N . SER A 1 85 ? 21.301 6.970 -18.903 1.00 85.12 85 SER A N 1
ATOM 614 C CA . SER A 1 85 ? 22.281 6.756 -17.837 1.00 85.12 85 SER A CA 1
ATOM 615 C C . SER A 1 85 ? 21.741 5.824 -16.746 1.00 85.12 85 SER A C 1
ATOM 617 O O . SER A 1 85 ? 21.413 6.254 -15.641 1.00 85.12 85 SER A O 1
ATOM 619 N N . PHE A 1 86 ? 21.635 4.524 -17.044 1.00 88.75 86 PHE A N 1
ATOM 620 C CA . PHE A 1 86 ? 21.350 3.499 -16.031 1.00 88.75 86 PHE A CA 1
ATOM 621 C C . PHE A 1 86 ? 22.042 2.160 -16.325 1.00 88.75 86 PHE A C 1
ATOM 623 O O . PHE A 1 86 ? 22.482 1.858 -17.439 1.00 88.75 86 PHE A O 1
ATOM 630 N N . ARG A 1 87 ? 22.158 1.315 -15.294 1.00 85.25 87 ARG A N 1
ATOM 631 C CA . ARG A 1 87 ? 22.820 0.008 -15.396 1.00 85.25 87 ARG A CA 1
ATOM 632 C C . ARG A 1 87 ? 22.059 -0.909 -16.361 1.00 85.25 87 ARG A C 1
ATOM 634 O O . ARG A 1 87 ? 20.930 -1.294 -16.085 1.00 85.25 87 ARG A O 1
ATOM 641 N N . GLY A 1 88 ? 22.714 -1.314 -17.448 1.00 85.81 88 GLY A N 1
ATOM 642 C CA . GLY A 1 88 ? 22.138 -2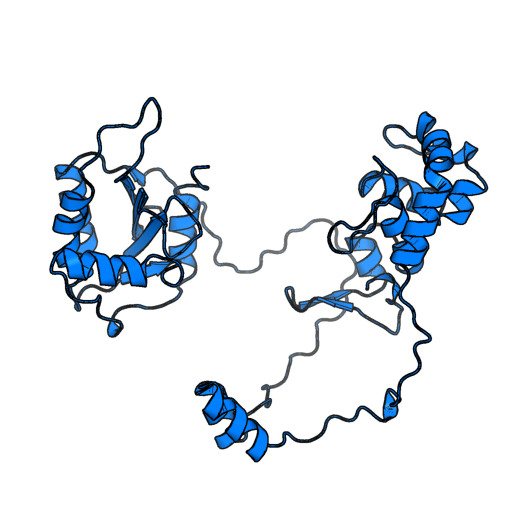.226 -18.444 1.00 85.81 88 GLY A CA 1
ATOM 643 C C . GLY A 1 88 ? 21.430 -1.544 -19.619 1.00 85.81 88 GLY A C 1
ATOM 644 O O . GLY A 1 88 ? 20.857 -2.250 -20.444 1.00 85.81 88 GLY A O 1
ATOM 645 N N . ALA A 1 89 ? 21.511 -0.212 -19.745 1.00 89.75 89 ALA A N 1
ATOM 646 C CA . ALA A 1 89 ? 20.897 0.557 -20.835 1.00 89.75 89 ALA A CA 1
ATOM 647 C C . ALA A 1 89 ? 21.222 0.004 -22.238 1.00 89.75 89 ALA A C 1
ATOM 649 O O . ALA A 1 89 ? 20.324 -0.245 -23.038 1.00 89.75 89 ALA A O 1
ATOM 650 N N . LYS A 1 90 ? 22.495 -0.325 -22.502 1.00 90.06 90 LYS A N 1
ATOM 651 C CA . LYS A 1 90 ? 22.964 -0.858 -23.799 1.00 90.06 90 LYS A CA 1
ATOM 652 C C . LYS A 1 90 ? 22.325 -2.185 -24.220 1.00 90.06 90 LYS A C 1
ATOM 654 O O . LYS A 1 90 ? 22.320 -2.506 -25.401 1.00 90.06 90 LYS A O 1
ATOM 659 N N . THR A 1 91 ? 21.839 -2.978 -23.268 1.00 91.38 91 THR A N 1
ATOM 660 C CA . THR A 1 91 ? 21.199 -4.278 -23.530 1.00 91.38 91 THR A CA 1
ATOM 661 C C . THR A 1 91 ? 19.686 -4.231 -23.336 1.00 91.38 91 THR A C 1
ATOM 663 O O . THR A 1 91 ? 19.012 -5.230 -23.569 1.00 91.38 91 THR A O 1
ATOM 666 N N . MET A 1 92 ? 19.146 -3.096 -22.882 1.00 93.19 92 MET A N 1
ATOM 667 C CA . MET A 1 92 ? 17.742 -2.979 -22.505 1.00 93.19 92 MET A CA 1
ATOM 668 C C . MET A 1 92 ? 16.818 -3.013 -23.722 1.00 93.19 92 MET A C 1
ATOM 670 O O . MET A 1 92 ? 15.798 -3.687 -23.670 1.00 93.19 92 MET A O 1
ATOM 674 N N . ALA A 1 93 ? 17.209 -2.390 -24.837 1.00 93.50 93 ALA A N 1
ATOM 675 C CA . ALA A 1 93 ? 16.433 -2.403 -26.079 1.00 93.50 93 ALA A CA 1
ATOM 676 C C . ALA A 1 93 ? 16.100 -3.831 -26.553 1.00 93.50 93 ALA A C 1
ATOM 678 O O . ALA A 1 93 ? 14.938 -4.173 -26.749 1.00 93.50 93 ALA A O 1
ATOM 679 N N . ALA A 1 94 ? 17.110 -4.705 -26.632 1.00 93.56 94 ALA A N 1
ATOM 680 C CA . ALA A 1 94 ? 16.915 -6.105 -27.014 1.00 93.56 94 ALA A CA 1
ATOM 681 C C . ALA A 1 94 ? 16.017 -6.868 -26.025 1.00 93.56 94 ALA A C 1
ATOM 683 O O . ALA A 1 94 ? 15.279 -7.768 -26.418 1.00 93.56 94 ALA A O 1
ATOM 684 N N . LYS A 1 95 ? 16.081 -6.514 -24.737 1.00 93.50 95 LYS A N 1
ATOM 685 C CA . LYS A 1 95 ? 15.276 -7.137 -23.685 1.00 93.50 95 LYS A CA 1
ATOM 686 C C . LYS A 1 95 ? 13.811 -6.716 -23.754 1.00 93.50 95 LYS A C 1
ATOM 688 O O . LYS A 1 95 ? 12.946 -7.574 -23.609 1.00 93.50 95 LYS A O 1
ATOM 693 N N . LEU A 1 96 ? 13.548 -5.428 -23.975 1.00 94.19 96 LEU A N 1
ATOM 694 C CA . LEU A 1 96 ? 12.198 -4.920 -24.201 1.00 94.19 96 LEU A CA 1
ATOM 695 C C . LEU A 1 96 ? 11.599 -5.586 -25.437 1.00 94.19 96 LEU A C 1
ATOM 697 O O . LEU A 1 96 ? 10.509 -6.130 -25.344 1.00 94.19 96 LEU A O 1
ATOM 701 N N . GLU A 1 97 ? 12.338 -5.655 -26.548 1.00 95.12 97 GLU A N 1
ATOM 702 C CA . GLU A 1 97 ? 11.842 -6.284 -27.781 1.00 95.12 97 GLU A CA 1
ATOM 703 C C . GLU A 1 97 ? 11.454 -7.757 -27.570 1.00 95.12 97 GLU A C 1
ATOM 705 O O . GLU A 1 97 ? 10.384 -8.186 -27.991 1.00 95.12 97 GLU A O 1
ATOM 710 N N . GLN A 1 98 ? 12.265 -8.527 -26.835 1.00 95.94 98 GLN A N 1
ATOM 711 C CA . GLN A 1 98 ? 11.948 -9.923 -26.492 1.00 95.94 98 GLN A CA 1
ATOM 712 C C . GLN A 1 98 ? 10.700 -10.078 -25.611 1.00 95.94 98 GLN A C 1
ATOM 714 O O . GLN A 1 98 ? 10.106 -11.152 -25.590 1.00 95.94 98 GLN A O 1
ATOM 719 N N . ASN A 1 99 ? 10.329 -9.041 -24.858 1.00 95.50 99 ASN A N 1
ATOM 720 C CA . ASN A 1 99 ? 9.222 -9.064 -23.900 1.00 95.50 99 ASN A CA 1
ATOM 721 C C . ASN A 1 99 ? 8.106 -8.084 -24.284 1.00 95.50 99 ASN A C 1
ATOM 723 O O . ASN A 1 99 ? 7.292 -7.718 -23.436 1.00 95.50 99 ASN A O 1
ATOM 727 N N . LYS A 1 100 ? 8.051 -7.675 -25.556 1.00 96.31 100 LYS A N 1
ATOM 728 C CA . LYS A 1 100 ? 7.112 -6.669 -26.052 1.00 96.31 100 LYS A CA 1
ATOM 729 C C . LYS A 1 100 ? 5.663 -7.049 -25.780 1.00 96.31 100 LYS A C 1
ATOM 731 O O . LYS A 1 100 ? 4.921 -6.262 -25.199 1.00 96.31 100 LYS A O 1
ATOM 736 N N . ASP A 1 101 ? 5.292 -8.281 -26.112 1.00 96.69 101 ASP A N 1
ATOM 737 C CA . ASP A 1 101 ? 3.932 -8.788 -25.912 1.00 96.69 101 ASP A CA 1
ATOM 738 C C . ASP A 1 101 ? 3.536 -8.789 -24.428 1.00 96.69 101 ASP A C 1
ATOM 740 O O . ASP A 1 101 ? 2.416 -8.422 -24.078 1.00 96.69 101 ASP A O 1
ATOM 744 N N . VAL A 1 102 ? 4.472 -9.139 -23.539 1.00 96.12 102 VAL A N 1
ATOM 745 C CA . VAL A 1 102 ? 4.247 -9.136 -22.085 1.00 96.12 102 VAL A CA 1
ATOM 746 C C . VAL A 1 102 ? 4.112 -7.711 -21.551 1.00 96.12 102 VAL A C 1
ATOM 748 O O . VAL A 1 102 ? 3.274 -7.467 -20.683 1.00 96.12 102 VAL A O 1
ATOM 751 N N . ALA A 1 103 ? 4.890 -6.763 -22.075 1.00 97.00 103 ALA A N 1
ATOM 752 C CA . ALA A 1 103 ? 4.794 -5.360 -21.692 1.00 97.00 103 ALA A CA 1
ATOM 753 C C . ALA A 1 103 ? 3.432 -4.766 -22.085 1.00 97.00 103 ALA A C 1
ATOM 755 O O . ALA A 1 103 ? 2.772 -4.156 -21.250 1.00 97.00 103 ALA A O 1
ATOM 756 N N . TYR A 1 104 ? 2.967 -4.999 -23.317 1.00 97.75 104 TYR A N 1
ATOM 757 C CA . TYR A 1 104 ? 1.653 -4.522 -23.766 1.00 97.75 104 TYR A CA 1
ATOM 758 C C . TYR A 1 104 ? 0.489 -5.246 -23.080 1.00 97.75 104 TYR A C 1
ATOM 760 O O . TYR A 1 104 ? -0.518 -4.615 -22.760 1.00 97.75 104 TYR A O 1
ATOM 768 N N . LEU A 1 105 ? 0.632 -6.541 -22.776 1.00 97.56 105 LEU A N 1
ATOM 769 C CA . LEU A 1 105 ? -0.327 -7.246 -21.925 1.00 97.56 105 LEU A CA 1
ATOM 770 C C . LEU A 1 105 ? -0.386 -6.609 -20.531 1.00 97.56 105 LEU A C 1
ATOM 772 O O . LEU A 1 105 ? -1.470 -6.337 -20.025 1.00 97.56 105 LEU A O 1
ATOM 776 N N . SER A 1 106 ? 0.769 -6.334 -19.926 1.00 97.69 106 SER A N 1
ATOM 777 C CA . SER A 1 106 ? 0.849 -5.692 -18.609 1.00 97.69 106 SER A CA 1
ATOM 778 C C . SER A 1 106 ? 0.258 -4.284 -18.635 1.00 97.69 106 SER A C 1
ATOM 780 O O . SER A 1 106 ? -0.444 -3.910 -17.705 1.00 97.69 106 SER A O 1
ATOM 782 N N . TYR A 1 107 ? 0.463 -3.535 -19.722 1.00 97.75 107 TYR A N 1
ATOM 783 C CA . TYR A 1 107 ? -0.172 -2.238 -19.950 1.00 97.75 107 TYR A CA 1
ATOM 784 C C . TYR A 1 107 ? -1.697 -2.359 -19.965 1.00 97.75 107 TYR A C 1
ATOM 786 O O . TYR A 1 107 ? -2.385 -1.629 -19.253 1.00 97.75 107 TYR A O 1
ATOM 794 N N . GLN A 1 108 ? -2.235 -3.319 -20.722 1.00 97.19 108 GLN A N 1
ATOM 795 C CA . GLN A 1 108 ? -3.674 -3.563 -20.775 1.00 97.19 108 GLN A CA 1
ATOM 796 C C . GLN A 1 108 ? -4.234 -3.944 -19.397 1.00 97.19 108 GLN A C 1
ATOM 798 O O . GLN A 1 108 ? -5.283 -3.438 -19.012 1.00 97.19 108 GLN A O 1
ATOM 803 N N . LEU A 1 109 ? -3.538 -4.810 -18.655 1.00 96.94 109 LEU A N 1
ATOM 804 C CA . LEU A 1 109 ? -3.952 -5.244 -17.317 1.00 96.94 109 LEU A CA 1
ATOM 805 C C . LEU A 1 109 ? -3.884 -4.111 -16.285 1.00 96.94 109 LEU A C 1
ATOM 807 O O . LEU A 1 109 ? -4.753 -4.017 -15.425 1.00 96.94 109 LEU A O 1
ATOM 811 N N . ALA A 1 110 ? -2.881 -3.237 -16.383 1.00 96.50 110 ALA A N 1
ATOM 812 C CA . ALA A 1 110 ? -2.725 -2.081 -15.507 1.00 96.50 110 ALA A CA 1
ATOM 813 C C . ALA A 1 110 ? -3.717 -0.947 -15.821 1.00 96.50 110 ALA A C 1
ATOM 815 O O . ALA A 1 110 ? -3.937 -0.077 -14.976 1.00 96.50 110 ALA A O 1
ATOM 816 N N . THR A 1 111 ? -4.291 -0.914 -17.027 1.00 97.12 111 THR A N 1
ATOM 817 C CA . THR A 1 111 ? -5.189 0.160 -17.467 1.00 97.12 111 THR A CA 1
ATOM 818 C C . THR A 1 111 ? -6.546 0.049 -16.777 1.00 97.12 111 THR A C 1
ATOM 820 O O . THR A 1 111 ? -7.267 -0.937 -16.931 1.00 97.12 111 THR A O 1
ATOM 823 N N . ILE A 1 112 ? -6.939 1.094 -16.048 1.00 96.12 112 ILE A N 1
ATOM 824 C CA . ILE A 1 112 ? -8.269 1.161 -15.441 1.00 96.12 112 ILE A CA 1
ATOM 825 C C . ILE A 1 112 ? -9.303 1.427 -16.532 1.00 96.12 112 ILE A C 1
ATOM 827 O O . ILE A 1 112 ? -9.236 2.423 -17.250 1.00 96.12 112 ILE A O 1
ATOM 831 N N . LYS A 1 113 ? -10.307 0.553 -16.612 1.00 95.38 113 LYS A N 1
ATOM 832 C CA . LYS A 1 113 ? -11.469 0.746 -17.476 1.00 95.38 113 LYS A CA 1
ATOM 833 C C . LYS A 1 113 ? -12.366 1.855 -16.911 1.00 95.38 113 LYS A C 1
ATOM 835 O O . LYS A 1 113 ? -12.981 1.672 -15.863 1.00 95.38 113 LYS A O 1
ATOM 840 N N . THR A 1 114 ? -12.431 2.998 -17.593 1.00 94.75 114 THR A N 1
ATOM 841 C CA . THR A 1 114 ? -13.173 4.198 -17.152 1.00 94.75 114 THR A CA 1
ATOM 842 C C . THR A 1 114 ? -14.538 4.374 -17.821 1.00 94.75 114 THR A C 1
ATOM 844 O O . THR A 1 114 ? -15.285 5.275 -17.455 1.00 94.75 114 THR A O 1
ATOM 847 N N . ASP A 1 115 ? -14.889 3.507 -18.767 1.00 94.19 115 ASP A N 1
ATOM 848 C CA . ASP A 1 115 ? -16.132 3.512 -19.548 1.00 94.19 115 ASP A CA 1
ATOM 849 C C . ASP A 1 115 ? -17.096 2.390 -19.115 1.00 94.19 115 ASP A C 1
ATOM 851 O O . ASP A 1 115 ? -17.816 1.804 -19.923 1.00 94.19 115 ASP A O 1
ATOM 855 N N . VAL A 1 116 ? -17.083 2.035 -17.828 1.00 94.38 116 VAL A N 1
ATOM 856 C CA . VAL A 1 116 ? -18.012 1.045 -17.272 1.00 94.38 116 VAL A CA 1
ATOM 857 C C . VAL A 1 116 ? -19.417 1.647 -17.227 1.00 94.38 116 VAL A C 1
ATOM 859 O O . VAL A 1 116 ? -19.607 2.742 -16.705 1.00 94.38 116 VAL A O 1
ATOM 862 N N . GLU A 1 117 ? -20.405 0.925 -17.758 1.00 95.00 117 GLU A N 1
ATOM 863 C CA . GLU A 1 117 ? -21.813 1.306 -17.635 1.00 95.00 117 GLU A CA 1
ATOM 864 C C . GLU A 1 117 ? -22.245 1.211 -16.165 1.00 95.00 117 GLU A C 1
ATOM 866 O O . GLU A 1 117 ? -22.123 0.156 -15.539 1.00 95.00 117 GLU A O 1
ATOM 871 N N . LEU A 1 118 ? -22.729 2.326 -15.616 1.00 93.94 118 LEU A N 1
ATOM 872 C CA . LEU A 1 118 ? -23.207 2.438 -14.240 1.00 93.94 118 LEU A CA 1
ATOM 873 C C . LEU A 1 118 ? -24.681 2.850 -14.239 1.00 93.94 118 LEU A C 1
ATOM 875 O O . LEU A 1 118 ? -25.121 3.612 -15.097 1.00 93.94 118 LEU A O 1
ATOM 879 N N . GLU A 1 119 ? -25.436 2.351 -13.260 1.00 95.44 119 GLU A N 1
ATOM 880 C CA . GLU A 1 119 ? -26.868 2.655 -13.108 1.00 95.44 119 GLU A CA 1
ATOM 881 C C . GLU A 1 119 ? -27.132 4.078 -12.602 1.00 95.44 119 GLU A C 1
ATOM 883 O O . GLU A 1 119 ? -28.226 4.597 -12.800 1.00 95.44 119 GLU A O 1
ATOM 888 N N . LEU A 1 120 ? -26.141 4.686 -11.945 1.00 94.19 120 LEU A N 1
ATOM 889 C CA . LEU A 1 120 ? -26.229 5.998 -11.309 1.00 94.19 120 LEU A CA 1
ATOM 890 C C . LEU A 1 120 ? -25.123 6.916 -11.826 1.00 94.19 120 LEU A C 1
ATOM 892 O O . LEU A 1 120 ? -23.990 6.471 -12.043 1.00 94.19 120 LEU A O 1
ATOM 896 N N . THR A 1 121 ? -25.430 8.203 -11.960 1.00 92.56 121 THR A N 1
ATOM 897 C CA . THR A 1 121 ? -24.439 9.248 -12.233 1.00 92.56 121 THR A CA 1
ATOM 898 C C . THR A 1 121 ? -23.849 9.815 -10.942 1.00 92.56 121 THR A C 1
ATOM 900 O O . THR A 1 121 ? -24.393 9.650 -9.850 1.00 92.56 121 THR A O 1
ATOM 903 N N . CYS A 1 122 ? -22.721 10.521 -11.052 1.00 89.50 122 CYS A N 1
ATOM 904 C CA . CYS A 1 122 ? -22.091 11.181 -9.907 1.00 89.50 122 CYS A CA 1
ATOM 905 C C . CYS A 1 122 ? -23.017 12.205 -9.231 1.00 89.50 122 CYS A C 1
ATOM 907 O O . CYS A 1 122 ? -22.946 12.380 -8.019 1.00 89.50 122 CYS A O 1
ATOM 909 N N . GLU A 1 123 ? -23.880 12.873 -9.999 1.00 92.12 123 GLU A N 1
ATOM 910 C CA . GLU A 1 123 ? -24.840 13.860 -9.498 1.00 92.12 123 GLU A CA 1
ATOM 911 C C . GLU A 1 123 ? -25.981 13.225 -8.694 1.00 92.12 123 GLU A C 1
ATOM 913 O O . GLU A 1 123 ? -26.570 13.895 -7.852 1.00 92.12 123 GLU A O 1
ATOM 918 N N . GLU A 1 124 ? -26.282 11.944 -8.922 1.00 93.75 124 GLU A N 1
ATOM 919 C CA . GLU A 1 124 ? -27.314 11.198 -8.190 1.00 93.75 124 GLU A CA 1
ATOM 920 C C . GLU A 1 124 ? -26.802 10.645 -6.847 1.00 93.75 124 GLU A C 1
ATOM 922 O O . GLU A 1 124 ? -27.593 10.258 -5.983 1.00 93.75 124 GLU A O 1
ATOM 927 N N . LEU A 1 125 ? -25.480 10.625 -6.638 1.00 92.75 125 LEU A N 1
ATOM 928 C CA . LEU A 1 125 ? -24.837 10.149 -5.411 1.00 92.75 125 LEU A CA 1
ATOM 929 C C . LEU A 1 125 ? -24.867 11.216 -4.304 1.00 92.75 125 LEU A C 1
ATOM 931 O O . LEU A 1 125 ? -23.840 11.761 -3.894 1.00 92.75 125 LEU A O 1
ATOM 935 N N . GLU A 1 126 ? -26.060 11.503 -3.790 1.00 90.94 126 GLU A N 1
ATOM 936 C CA . GLU A 1 126 ? -26.255 12.439 -2.681 1.00 90.94 126 GLU A CA 1
ATOM 937 C C . GLU A 1 126 ? -26.100 11.769 -1.307 1.00 90.94 126 GLU A C 1
ATOM 939 O O . GLU A 1 126 ? -26.604 10.673 -1.050 1.00 90.94 126 GLU A O 1
ATOM 944 N N . VAL A 1 127 ? -25.451 12.467 -0.370 1.00 89.50 127 VAL A N 1
ATOM 945 C CA . VAL A 1 127 ? -25.328 12.008 1.021 1.00 89.50 127 VAL A CA 1
ATOM 946 C C . VAL A 1 127 ? -26.680 12.128 1.727 1.00 89.50 127 VAL A C 1
ATOM 948 O O . VAL A 1 127 ? -27.139 13.228 2.033 1.00 89.50 127 VAL A O 1
ATOM 951 N N . GLN A 1 128 ? -27.296 10.984 2.023 1.00 87.62 128 GLN A N 1
ATOM 952 C CA . GLN A 1 128 ? -28.570 10.892 2.739 1.00 87.62 128 GLN A CA 1
ATOM 953 C C . GLN A 1 128 ? -28.375 10.794 4.264 1.00 87.62 128 GLN A C 1
ATOM 955 O O . GLN A 1 128 ? -27.312 10.364 4.731 1.00 87.62 128 GLN A O 1
ATOM 960 N N . PRO A 1 129 ? -29.386 11.169 5.073 1.00 86.62 129 PRO A N 1
ATOM 961 C CA . PRO A 1 129 ? -29.335 10.952 6.513 1.00 86.62 129 PRO A CA 1
ATOM 962 C C . PRO A 1 129 ? -29.241 9.448 6.845 1.00 86.62 129 PRO A C 1
ATOM 964 O O . PRO A 1 129 ? -29.842 8.628 6.148 1.00 86.62 129 PRO A O 1
ATOM 967 N N . PRO A 1 130 ? -28.529 9.060 7.922 1.00 88.94 130 PRO A N 1
ATOM 968 C CA . PRO A 1 130 ? -28.403 7.657 8.309 1.00 88.94 130 PRO A CA 1
ATOM 969 C C . PRO A 1 130 ? -29.759 7.000 8.612 1.00 88.94 130 PRO A C 1
ATOM 971 O O . PRO A 1 130 ? -30.573 7.562 9.349 1.00 88.94 130 PRO A O 1
ATOM 974 N N . ALA A 1 131 ? -29.968 5.773 8.127 1.00 92.75 131 ALA A N 1
ATOM 975 C CA . ALA A 1 131 ? -31.121 4.940 8.475 1.00 92.75 131 ALA A CA 1
ATOM 976 C C . ALA A 1 131 ? -30.957 4.367 9.896 1.00 92.75 131 ALA A C 1
ATOM 978 O O . ALA A 1 131 ? -30.460 3.259 10.089 1.00 92.75 131 ALA A O 1
ATOM 979 N N . ALA A 1 132 ? -31.303 5.169 10.908 1.00 92.38 132 ALA A N 1
ATOM 980 C CA . ALA A 1 132 ? -30.987 4.886 12.310 1.00 92.38 132 ALA A CA 1
ATOM 981 C C . ALA A 1 132 ? -31.519 3.528 12.802 1.00 92.38 132 ALA A C 1
ATOM 983 O O . ALA A 1 132 ? -30.777 2.794 13.453 1.00 92.38 132 ALA A O 1
ATOM 984 N N . ASP A 1 133 ? -32.762 3.175 12.469 1.00 94.44 133 ASP A N 1
ATOM 985 C CA . ASP A 1 133 ? -33.378 1.923 12.928 1.00 94.44 133 ASP A CA 1
ATOM 986 C C . ASP A 1 133 ? -32.671 0.687 12.347 1.00 94.44 133 ASP A C 1
ATOM 988 O O . ASP A 1 133 ? -32.346 -0.247 13.088 1.00 94.44 133 ASP A O 1
ATOM 992 N N . ASP A 1 134 ? -32.344 0.715 11.051 1.00 95.94 134 ASP A N 1
ATOM 993 C CA . ASP A 1 134 ? -31.623 -0.367 10.368 1.00 95.94 134 ASP A CA 1
ATOM 994 C C . ASP A 1 134 ? -30.187 -0.503 10.897 1.00 95.94 134 ASP A C 1
ATOM 996 O O . ASP A 1 134 ? -29.708 -1.609 11.168 1.00 95.94 134 ASP A O 1
ATOM 1000 N N . LEU A 1 135 ? -29.506 0.627 11.119 1.00 94.62 135 LEU A N 1
ATOM 1001 C CA . LEU A 1 135 ? -28.166 0.653 11.708 1.00 94.62 135 LEU A CA 1
ATOM 1002 C C . LEU A 1 135 ? -28.159 0.078 13.126 1.00 94.62 135 LEU A C 1
ATOM 1004 O O . LEU A 1 135 ? -27.278 -0.714 13.457 1.00 94.62 135 LEU A O 1
ATOM 1008 N N . LEU A 1 136 ? -29.139 0.430 13.965 1.00 95.88 136 LEU A N 1
ATOM 1009 C CA . LEU A 1 136 ? -29.249 -0.108 15.322 1.00 95.88 136 LEU A CA 1
ATOM 1010 C C . LEU A 1 136 ? -29.487 -1.616 15.321 1.00 95.88 136 LEU A C 1
ATOM 1012 O O . LEU A 1 136 ? -28.913 -2.314 16.161 1.00 95.88 136 LEU A O 1
ATOM 1016 N N . ALA A 1 137 ? -30.306 -2.125 14.398 1.00 97.00 137 ALA A N 1
ATOM 1017 C CA . ALA A 1 137 ? -30.527 -3.559 14.255 1.00 97.00 137 ALA A CA 1
ATOM 1018 C C . ALA A 1 137 ? -29.210 -4.293 13.947 1.00 97.00 137 ALA A C 1
ATOM 1020 O O . ALA A 1 137 ? -28.851 -5.233 14.661 1.00 97.00 137 ALA A O 1
ATOM 1021 N N . LEU A 1 138 ? -28.443 -3.805 12.964 1.00 97.44 138 LEU A N 1
ATOM 1022 C CA . LEU A 1 138 ? -27.147 -4.377 12.587 1.00 97.44 138 LEU A CA 1
ATOM 1023 C C . LEU A 1 138 ? -26.107 -4.249 13.709 1.00 97.44 138 LEU A C 1
ATOM 1025 O O . LEU A 1 138 ? -25.446 -5.224 14.061 1.00 97.44 138 LEU A O 1
ATOM 1029 N N . PHE A 1 139 ? -25.966 -3.073 14.324 1.00 96.75 139 PHE A N 1
ATOM 1030 C CA . PHE A 1 139 ? -24.968 -2.849 15.376 1.00 96.75 139 PHE A CA 1
ATOM 1031 C C . PHE A 1 139 ? -25.249 -3.653 16.638 1.00 96.75 139 PHE A C 1
ATOM 1033 O O . PHE A 1 139 ? -24.311 -4.101 17.294 1.00 96.75 139 PHE A O 1
ATOM 1040 N N . ARG A 1 140 ? -26.520 -3.892 16.974 1.00 96.06 140 ARG A N 1
ATOM 1041 C CA . ARG A 1 140 ? -26.880 -4.803 18.067 1.00 96.06 140 ARG A CA 1
ATOM 1042 C C . ARG A 1 140 ? -26.580 -6.253 17.703 1.00 96.06 140 ARG A C 1
ATOM 1044 O O . ARG A 1 140 ? -26.030 -6.960 18.539 1.00 96.06 140 ARG A O 1
ATOM 1051 N N . GLN A 1 141 ? -26.881 -6.673 16.473 1.00 97.25 141 GLN A N 1
ATOM 1052 C CA . GLN A 1 141 ? -26.583 -8.026 15.995 1.00 97.25 141 GLN A CA 1
ATOM 1053 C C . GLN A 1 141 ? -25.079 -8.341 16.027 1.00 97.25 141 GLN A C 1
ATOM 1055 O O . GLN A 1 141 ? -24.702 -9.438 16.428 1.00 97.25 141 GLN A O 1
ATOM 1060 N N . TYR A 1 142 ? -24.232 -7.389 15.630 1.00 97.62 142 TYR A N 1
ATOM 1061 C CA . TYR A 1 142 ? -22.769 -7.539 15.620 1.00 97.62 142 TYR A CA 1
ATOM 1062 C C . TYR A 1 142 ? -22.080 -7.026 16.895 1.00 97.62 142 TYR A C 1
ATOM 1064 O O . TYR A 1 142 ? -20.856 -6.939 16.947 1.00 97.62 142 TYR A O 1
ATOM 1072 N N . GLU A 1 143 ? -22.852 -6.673 17.926 1.00 95.88 143 GLU A N 1
ATOM 1073 C CA . GLU A 1 143 ? -22.363 -6.172 19.215 1.00 95.88 143 GLU A CA 1
ATOM 1074 C C . GLU A 1 143 ? -21.433 -4.939 19.144 1.00 95.88 143 GLU A C 1
ATOM 1076 O O . GLU A 1 143 ? -20.573 -4.730 20.006 1.00 95.88 143 GLU A O 1
ATOM 1081 N N . PHE A 1 144 ? -21.638 -4.043 18.175 1.00 96.88 144 PHE A N 1
ATOM 1082 C CA . PHE A 1 144 ? -20.920 -2.767 18.058 1.00 96.88 144 PHE A CA 1
ATOM 1083 C C . PHE A 1 144 ? -21.436 -1.724 19.063 1.00 96.88 144 PHE A C 1
ATOM 1085 O O . PHE A 1 144 ? -21.943 -0.663 18.705 1.00 96.88 144 PHE A O 1
ATOM 1092 N N . LYS A 1 145 ? -21.270 -2.013 20.360 1.00 93.19 145 LYS A N 1
ATOM 1093 C CA . LYS A 1 145 ? -21.841 -1.266 21.503 1.00 93.19 145 LYS A CA 1
ATOM 1094 C C . LYS A 1 145 ? -21.584 0.245 21.460 1.00 93.19 145 LYS A C 1
ATOM 1096 O O . LYS A 1 145 ? -22.481 1.033 21.766 1.00 93.19 145 LYS A O 1
ATOM 1101 N N . ARG A 1 146 ? -20.373 0.658 21.065 1.00 93.06 146 ARG A N 1
ATOM 1102 C CA . ARG A 1 146 ? -20.021 2.079 20.903 1.00 93.06 146 ARG A CA 1
ATOM 1103 C C . ARG A 1 146 ? -20.870 2.741 19.819 1.00 93.06 146 ARG A C 1
ATOM 1105 O O . ARG A 1 146 ? -21.452 3.789 20.062 1.00 93.06 146 ARG A O 1
ATOM 1112 N N . TRP A 1 147 ? -20.974 2.112 18.656 1.00 94.06 147 TRP A N 1
ATOM 1113 C CA . TRP A 1 147 ? -21.716 2.652 17.520 1.00 94.06 147 TRP A CA 1
ATOM 1114 C C . TRP A 1 147 ? -23.226 2.637 17.758 1.00 94.06 147 TRP A C 1
ATOM 1116 O O . TRP A 1 147 ? -23.896 3.601 17.406 1.00 94.06 147 TRP A O 1
ATOM 1126 N N . THR A 1 148 ? -23.751 1.628 18.461 1.00 93.50 148 THR A N 1
ATOM 1127 C CA . THR A 1 148 ? -25.135 1.634 18.966 1.00 93.50 148 THR A CA 1
ATOM 1128 C C . THR A 1 148 ? -25.402 2.876 19.816 1.00 93.50 148 THR A C 1
ATOM 1130 O O . THR A 1 148 ? -26.368 3.592 19.573 1.00 93.50 148 THR A O 1
ATOM 1133 N N . THR A 1 149 ? -24.502 3.178 20.757 1.00 93.56 149 THR A N 1
ATOM 1134 C CA . THR A 1 149 ? -24.624 4.354 21.635 1.00 93.56 149 THR A CA 1
ATOM 1135 C C . THR A 1 149 ? -24.552 5.661 20.838 1.00 93.56 149 THR A C 1
ATOM 1137 O O . THR A 1 149 ? -25.311 6.592 21.099 1.00 93.56 149 THR A O 1
ATOM 1140 N N . ASP A 1 150 ? -23.657 5.740 19.850 1.00 92.31 150 ASP A N 1
ATOM 1141 C CA . ASP A 1 150 ? -23.495 6.924 19.001 1.00 92.31 150 ASP A CA 1
ATOM 1142 C C . ASP A 1 150 ? -24.735 7.181 18.124 1.00 92.31 150 ASP A C 1
ATOM 1144 O O . ASP A 1 150 ? -25.141 8.336 17.971 1.00 92.31 150 ASP A O 1
ATOM 1148 N N . VAL A 1 151 ? -25.372 6.132 17.587 1.00 92.62 151 VAL A N 1
ATOM 1149 C CA . VAL A 1 151 ? -26.637 6.246 16.837 1.00 92.62 151 VAL A CA 1
ATOM 1150 C C . VAL A 1 151 ? -27.787 6.650 17.760 1.00 92.62 151 VAL A C 1
ATOM 1152 O O . VAL A 1 151 ? -28.497 7.602 17.445 1.00 92.62 151 VAL A O 1
ATOM 1155 N N . GLU A 1 152 ? -27.934 6.010 18.925 1.00 91.50 152 GLU A N 1
ATOM 1156 C CA . GLU A 1 152 ? -28.971 6.354 19.917 1.00 91.50 152 GLU A CA 1
ATOM 1157 C C . GLU A 1 152 ? -28.842 7.803 20.410 1.00 91.50 152 GLU A C 1
ATOM 1159 O O . GLU A 1 152 ? -29.841 8.481 20.646 1.00 91.50 152 GLU A O 1
ATOM 1164 N N . ALA A 1 153 ? -27.612 8.308 20.519 1.00 90.56 153 ALA A N 1
ATOM 1165 C CA . ALA A 1 153 ? -27.331 9.689 20.895 1.00 90.56 153 ALA A CA 1
ATOM 1166 C C . ALA A 1 153 ? -27.465 10.696 19.734 1.00 90.56 153 ALA A C 1
ATOM 1168 O O . ALA A 1 153 ? -27.222 11.886 19.947 1.00 90.56 153 ALA A O 1
ATOM 1169 N N . GLY A 1 154 ? -27.782 10.247 18.512 1.00 87.25 154 GLY A N 1
ATOM 1170 C CA . GLY A 1 154 ? -27.832 11.088 17.310 1.00 87.25 154 GLY A CA 1
ATOM 1171 C C . GLY A 1 154 ? -26.473 11.669 16.894 1.00 87.25 154 GLY A C 1
ATOM 1172 O O . GLY A 1 154 ? -26.421 12.658 16.165 1.00 87.25 154 GLY A O 1
ATOM 1173 N N . LYS A 1 155 ? -25.369 11.089 17.381 1.00 86.31 155 LYS A N 1
ATOM 1174 C CA . LYS A 1 155 ? -23.979 11.530 17.154 1.00 86.31 155 LYS A CA 1
ATOM 1175 C C . LYS A 1 155 ? -23.254 10.706 16.092 1.00 86.31 155 LYS A C 1
ATOM 1177 O O . LYS A 1 155 ? -22.115 11.021 15.750 1.00 86.31 155 LYS A O 1
ATOM 1182 N N . TRP A 1 156 ? -23.889 9.658 15.577 1.00 81.69 156 TRP A N 1
ATOM 1183 C CA . TRP A 1 156 ? -23.339 8.827 14.514 1.00 81.69 156 TRP A CA 1
ATOM 1184 C C . TRP A 1 156 ? -22.981 9.669 13.285 1.00 81.69 156 TRP A C 1
ATOM 1186 O O . TRP A 1 156 ? -23.807 10.440 12.803 1.00 81.69 156 TRP A O 1
ATOM 1196 N N . LEU A 1 157 ? -21.729 9.555 12.823 1.00 74.44 157 LEU A N 1
ATOM 1197 C CA . LEU A 1 157 ? -21.133 10.361 11.743 1.00 74.44 157 LEU A CA 1
ATOM 1198 C C . LEU A 1 157 ? -21.105 11.885 11.977 1.00 74.44 157 LEU A C 1
ATOM 1200 O O . LEU A 1 157 ? -20.657 12.627 11.103 1.00 74.44 157 LEU A O 1
ATOM 1204 N N . GLN A 1 158 ? -21.473 12.375 13.167 1.00 69.50 158 GLN A N 1
ATOM 1205 C CA . GLN A 1 158 ? -21.220 13.761 13.558 1.00 69.50 158 GLN A CA 1
ATOM 1206 C C . GLN A 1 158 ? -19.754 13.919 13.963 1.00 69.50 158 GLN A C 1
ATOM 1208 O O . GLN A 1 158 ? -19.400 14.014 15.141 1.00 69.50 158 GLN A O 1
ATOM 1213 N N . ALA A 1 159 ? -18.869 13.948 12.971 1.00 53.22 159 ALA A N 1
ATOM 1214 C CA . ALA A 1 159 ? -17.528 14.451 13.190 1.00 53.22 159 ALA A CA 1
ATOM 1215 C C . ALA A 1 159 ? -17.632 15.930 13.594 1.00 53.22 159 ALA A C 1
ATOM 1217 O O . ALA A 1 159 ? -18.116 16.771 12.834 1.00 53.22 159 ALA A O 1
ATOM 1218 N N . LYS A 1 160 ? -17.133 16.268 14.791 1.00 46.09 160 LYS A N 1
ATOM 1219 C CA . LYS A 1 160 ? -16.631 17.621 15.050 1.00 46.09 160 LYS A CA 1
ATOM 1220 C C . LYS A 1 160 ? -15.676 17.951 13.904 1.00 46.09 160 LYS A C 1
ATOM 1222 O O . LYS A 1 160 ? -14.707 17.222 13.727 1.00 46.09 160 LYS A O 1
ATOM 1227 N N . GLY A 1 161 ? -16.014 18.993 13.144 1.00 38.97 161 GLY A N 1
ATOM 1228 C CA . GLY A 1 161 ? -15.349 19.477 11.936 1.00 38.97 161 GLY A CA 1
ATOM 1229 C C . GLY A 1 161 ? -13.974 18.884 11.651 1.00 38.97 161 GLY A C 1
ATOM 1230 O O . GLY A 1 161 ? -13.008 19.162 12.364 1.00 38.97 161 GLY A O 1
ATOM 1231 N N . GLY A 1 162 ? -13.886 18.139 10.548 1.00 34.56 162 GLY A N 1
ATOM 1232 C CA . GLY A 1 162 ? -12.620 17.974 9.858 1.00 34.56 162 GLY A CA 1
ATOM 1233 C C . GLY A 1 162 ? -12.003 19.357 9.672 1.00 34.56 162 GLY A C 1
ATOM 1234 O O . GLY A 1 162 ? -12.614 20.247 9.076 1.00 34.56 162 GLY A O 1
ATOM 1235 N N . LYS A 1 163 ? -10.803 19.565 10.222 1.00 29.05 163 LYS A N 1
ATOM 1236 C CA . LYS A 1 163 ? -9.931 20.613 9.694 1.00 29.05 163 LYS A CA 1
ATOM 1237 C C . LYS A 1 163 ? -9.851 20.365 8.181 1.00 29.05 163 LYS A C 1
ATOM 1239 O O . LYS A 1 163 ? -9.598 19.220 7.801 1.00 29.05 163 LYS A O 1
ATOM 1244 N N . PRO A 1 164 ? -10.080 21.377 7.328 1.00 38.00 164 PRO A N 1
ATOM 1245 C CA . PRO A 1 164 ? -9.795 21.244 5.910 1.00 38.00 164 PRO A CA 1
ATOM 1246 C C . PRO A 1 164 ? -8.364 20.738 5.757 1.00 38.00 164 PRO A C 1
ATOM 1248 O O . PRO A 1 164 ? -7.473 21.201 6.477 1.00 38.00 164 PRO A O 1
ATOM 1251 N N . ALA A 1 165 ? -8.175 19.774 4.860 1.00 39.38 165 ALA A N 1
ATOM 1252 C CA . ALA A 1 165 ? -6.864 19.282 4.486 1.00 39.38 165 ALA A CA 1
ATOM 1253 C C . ALA A 1 165 ? -5.911 20.464 4.264 1.00 39.38 165 ALA A C 1
ATOM 1255 O O . ALA A 1 165 ? -6.262 21.455 3.614 1.00 39.38 165 ALA A O 1
ATOM 1256 N N . ALA A 1 166 ? -4.725 20.373 4.864 1.00 36.22 166 ALA A N 1
ATOM 1257 C CA . ALA A 1 166 ? -3.664 21.332 4.631 1.00 36.22 166 ALA A CA 1
ATOM 1258 C C . ALA A 1 166 ? -3.413 21.455 3.118 1.00 36.22 166 ALA A C 1
ATOM 1260 O O . ALA A 1 166 ? -3.424 20.472 2.380 1.00 36.22 166 ALA A O 1
ATOM 1261 N N . LYS A 1 167 ? -3.243 22.700 2.672 1.00 34.22 167 LYS A N 1
ATOM 1262 C CA . LYS A 1 167 ? -2.950 23.102 1.292 1.00 34.22 167 LYS A CA 1
ATOM 1263 C C . LYS A 1 167 ? -1.731 22.330 0.734 1.00 34.22 167 LYS A C 1
ATOM 1265 O O . LYS A 1 167 ? -0.817 22.073 1.517 1.00 34.22 167 LYS A O 1
ATOM 1270 N N . PRO A 1 168 ? -1.664 22.033 -0.582 1.00 39.19 168 PRO A N 1
ATOM 1271 C CA . PRO A 1 168 ? -0.520 21.341 -1.178 1.00 39.19 168 PRO A CA 1
ATOM 1272 C C . PRO A 1 168 ? 0.763 22.151 -0.973 1.00 39.19 168 PRO A C 1
ATOM 1274 O O . PRO A 1 168 ? 0.810 23.342 -1.302 1.00 39.19 168 PRO A O 1
ATOM 1277 N N . ALA A 1 169 ? 1.783 21.515 -0.405 1.00 32.88 169 ALA A N 1
ATOM 1278 C CA . ALA A 1 169 ? 3.128 22.056 -0.306 1.00 32.88 169 ALA A CA 1
ATOM 1279 C C . ALA A 1 169 ? 4.001 21.389 -1.379 1.00 32.88 169 ALA A C 1
ATOM 1281 O O . ALA A 1 169 ? 4.276 20.196 -1.302 1.00 32.88 169 ALA A O 1
ATOM 1282 N N . ALA A 1 170 ? 4.433 22.176 -2.366 1.00 32.91 170 ALA A N 1
ATOM 1283 C CA . ALA A 1 170 ? 5.496 21.813 -3.303 1.00 32.91 170 ALA A CA 1
ATOM 1284 C C . ALA A 1 170 ? 6.871 21.812 -2.585 1.00 32.91 170 ALA A C 1
ATOM 1286 O O . ALA A 1 170 ? 7.012 22.437 -1.528 1.00 32.91 170 ALA A O 1
ATOM 1287 N N . PRO A 1 171 ? 7.890 21.112 -3.117 1.00 38.22 171 PRO A N 1
ATOM 1288 C CA . PRO A 1 171 ? 8.911 20.458 -2.309 1.00 38.22 171 PRO A CA 1
ATOM 1289 C C . PRO A 1 171 ? 9.969 21.440 -1.802 1.00 38.22 171 PRO A C 1
ATOM 1291 O O . PRO A 1 171 ? 10.729 22.026 -2.574 1.00 38.22 171 PRO A O 1
ATOM 1294 N N . ALA A 1 172 ? 10.074 21.559 -0.480 1.00 29.25 172 ALA A N 1
ATOM 1295 C CA . ALA A 1 172 ? 11.323 21.954 0.149 1.00 29.25 172 ALA A CA 1
ATOM 1296 C C . ALA A 1 172 ? 12.215 20.711 0.223 1.00 29.25 172 ALA A C 1
ATOM 1298 O O . ALA A 1 172 ? 11.816 19.668 0.737 1.00 29.25 172 ALA A O 1
ATOM 1299 N N . ALA A 1 173 ? 13.411 20.833 -0.344 1.00 31.58 173 ALA A N 1
ATOM 1300 C CA . ALA A 1 173 ? 14.479 19.862 -0.209 1.00 31.58 173 ALA A CA 1
ATOM 1301 C C . ALA A 1 173 ? 14.656 19.441 1.258 1.00 31.58 173 ALA A C 1
ATOM 1303 O O . ALA A 1 173 ? 14.688 20.303 2.133 1.00 31.58 173 ALA A O 1
ATOM 1304 N N . ALA A 1 174 ? 14.778 18.126 1.461 1.00 42.06 174 ALA A N 1
ATOM 1305 C CA . ALA A 1 174 ? 15.353 17.445 2.620 1.00 42.06 174 ALA A CA 1
ATOM 1306 C C . ALA A 1 174 ? 15.559 18.331 3.860 1.00 42.06 174 ALA A C 1
ATOM 1308 O O . ALA A 1 174 ? 16.652 18.828 4.127 1.00 42.06 174 ALA A O 1
ATOM 1309 N N . ALA A 1 175 ? 14.490 18.488 4.626 1.00 31.41 175 ALA A N 1
ATOM 1310 C CA . ALA A 1 175 ? 14.568 18.774 6.042 1.00 31.41 175 ALA A CA 1
ATOM 1311 C C . ALA A 1 175 ? 13.465 17.938 6.682 1.00 31.41 175 ALA A C 1
ATOM 1313 O O . ALA A 1 175 ? 12.280 18.210 6.495 1.00 31.41 175 ALA A O 1
ATOM 1314 N N . GLU A 1 176 ? 13.877 16.860 7.342 1.00 31.22 176 GLU A N 1
ATOM 1315 C CA . GLU A 1 176 ? 13.042 16.071 8.238 1.00 31.22 176 GLU A CA 1
ATOM 1316 C C . GLU A 1 176 ? 12.491 17.031 9.300 1.00 31.22 176 GLU A C 1
ATOM 1318 O O . GLU A 1 176 ? 13.194 17.440 10.220 1.00 31.22 176 GLU A O 1
ATOM 1323 N N . ALA A 1 177 ? 11.255 17.488 9.102 1.00 28.59 177 ALA A N 1
ATOM 1324 C CA . ALA A 1 177 ? 10.512 18.220 10.108 1.00 28.59 177 ALA A CA 1
ATOM 1325 C C . ALA A 1 177 ? 9.821 17.176 10.978 1.00 28.59 177 ALA A C 1
ATOM 1327 O O . ALA A 1 177 ? 8.788 16.617 10.614 1.00 28.59 177 ALA A O 1
ATOM 1328 N N . GLU A 1 178 ? 10.493 16.900 12.087 1.00 27.52 178 GLU A N 1
ATOM 1329 C CA . GLU A 1 178 ? 10.015 16.214 13.272 1.00 27.52 178 GLU A CA 1
ATOM 1330 C C . GLU A 1 178 ? 8.543 16.573 13.533 1.00 27.52 178 GLU A C 1
ATOM 1332 O O . GLU A 1 178 ? 8.192 17.709 13.863 1.00 27.52 178 GLU A O 1
ATOM 1337 N N . GLU A 1 179 ? 7.662 15.580 13.398 1.00 29.27 179 GLU A N 1
ATOM 1338 C CA . GLU A 1 179 ? 6.548 15.509 14.329 1.00 29.27 179 GLU A CA 1
ATOM 1339 C C . GLU A 1 179 ? 7.166 15.559 15.733 1.00 29.27 179 GLU A C 1
ATOM 1341 O O . GLU A 1 179 ? 8.137 14.848 15.999 1.00 29.27 179 GLU A O 1
ATOM 1346 N N . GLU A 1 180 ? 6.591 16.340 16.649 1.00 29.72 180 GLU A N 1
ATOM 1347 C CA . GLU A 1 180 ? 6.703 16.048 18.082 1.00 29.72 180 GLU A CA 1
ATOM 1348 C C . GLU A 1 180 ? 5.971 14.716 18.357 1.00 29.72 180 GLU A C 1
ATOM 1350 O O . GLU A 1 180 ? 4.960 14.638 19.051 1.00 29.72 180 GLU A O 1
ATOM 1355 N N . VAL A 1 181 ? 6.492 13.633 17.780 1.00 30.61 181 VAL A N 1
ATOM 1356 C CA . VAL A 1 181 ? 6.802 12.440 18.545 1.00 30.61 181 VAL A CA 1
ATOM 1357 C C . VAL A 1 181 ? 7.675 12.978 19.670 1.00 30.61 181 VAL A C 1
ATOM 1359 O O . VAL A 1 181 ? 8.694 13.613 19.391 1.00 30.61 181 VAL A O 1
ATOM 1362 N N . GLU A 1 182 ? 7.284 12.802 20.934 1.00 30.20 182 GLU A N 1
ATOM 1363 C CA . GLU A 1 182 ? 8.294 12.839 21.991 1.00 30.20 182 GLU A CA 1
ATOM 1364 C C . GLU A 1 182 ? 9.434 11.981 21.471 1.00 30.20 182 GLU A C 1
ATOM 1366 O O . GLU A 1 182 ? 9.214 10.790 21.227 1.00 30.20 182 GLU A O 1
ATOM 1371 N N . ALA A 1 183 ? 10.570 12.617 21.160 1.00 28.88 183 ALA A N 1
ATOM 1372 C CA . ALA A 1 183 ? 11.693 11.948 20.547 1.00 28.88 183 ALA A CA 1
ATOM 1373 C C . ALA A 1 183 ? 11.855 10.634 21.298 1.00 28.88 183 ALA A C 1
ATOM 1375 O O . ALA A 1 183 ? 11.994 10.644 22.527 1.00 28.88 183 ALA A O 1
ATOM 1376 N N . ALA A 1 184 ? 11.749 9.515 20.577 1.00 41.41 184 ALA A N 1
ATOM 1377 C CA . ALA A 1 184 ? 12.237 8.255 21.081 1.00 41.41 184 ALA A CA 1
ATOM 1378 C C . ALA A 1 184 ? 13.721 8.516 21.314 1.00 41.41 184 ALA A C 1
ATOM 1380 O O . ALA A 1 184 ? 14.542 8.424 20.403 1.00 41.41 184 ALA A O 1
ATOM 1381 N N . THR A 1 185 ? 14.040 8.981 22.522 1.00 41.44 185 THR A N 1
ATOM 1382 C CA . THR A 1 185 ? 15.385 9.013 23.049 1.00 41.44 185 THR A CA 1
ATOM 1383 C C . THR A 1 185 ? 15.9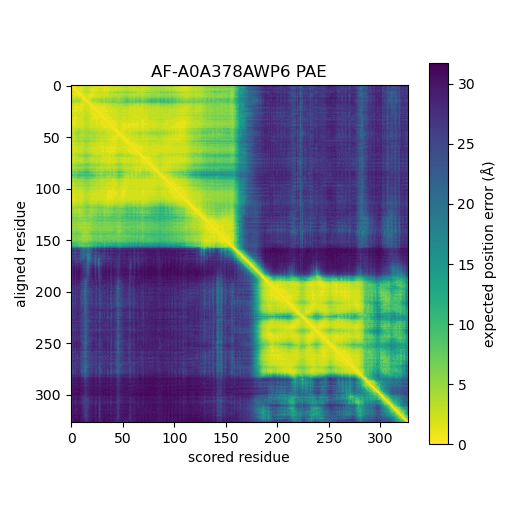34 7.648 22.702 1.00 41.44 185 THR A C 1
ATOM 1385 O O . THR A 1 185 ? 15.273 6.649 22.983 1.00 41.44 185 THR A O 1
ATOM 1388 N N . ALA A 1 186 ? 17.050 7.595 21.973 1.00 48.97 186 ALA A N 1
ATOM 1389 C CA . ALA A 1 186 ? 17.681 6.326 21.657 1.00 48.97 186 ALA A CA 1
ATOM 1390 C C . ALA A 1 186 ? 17.881 5.606 22.993 1.00 48.97 186 ALA A C 1
ATOM 1392 O O . ALA A 1 186 ? 18.696 6.030 23.816 1.00 48.97 186 ALA A O 1
ATOM 1393 N N . LEU A 1 187 ? 17.028 4.618 23.263 1.00 63.34 187 LEU A N 1
ATOM 1394 C CA . LEU A 1 187 ? 16.994 3.976 24.560 1.00 63.34 187 LEU A CA 1
ATOM 1395 C C . LEU A 1 187 ? 18.276 3.165 24.646 1.00 63.34 187 LEU A C 1
ATOM 1397 O O . LEU A 1 187 ? 18.542 2.304 23.808 1.00 63.34 187 LEU A O 1
ATOM 1401 N N . SER A 1 188 ? 19.109 3.507 25.623 1.00 72.44 188 SER A N 1
ATOM 1402 C CA . SER A 1 188 ? 20.340 2.774 25.866 1.00 72.44 188 SER A CA 1
ATOM 1403 C C . SER A 1 188 ? 19.992 1.352 26.301 1.00 72.44 188 SER A C 1
ATOM 1405 O O . SER A 1 188 ? 19.219 1.160 27.238 1.00 72.44 188 SER A O 1
ATOM 1407 N N . ALA A 1 189 ? 20.588 0.360 25.639 1.00 73.88 189 ALA A N 1
ATOM 1408 C CA . ALA A 1 189 ? 20.476 -1.050 26.010 1.00 73.88 189 ALA A CA 1
ATOM 1409 C C . ALA A 1 189 ? 21.444 -1.449 27.144 1.00 73.88 189 ALA A C 1
ATOM 1411 O O . ALA A 1 189 ? 21.526 -2.619 27.511 1.00 73.88 189 ALA A O 1
ATOM 1412 N N . GLU A 1 190 ? 22.191 -0.494 27.716 1.00 77.06 190 GLU A N 1
ATOM 1413 C CA . GLU A 1 190 ? 23.202 -0.739 28.758 1.00 77.06 190 GLU A CA 1
ATOM 1414 C C . GLU A 1 190 ? 22.644 -1.408 30.024 1.00 77.06 190 GLU A C 1
ATOM 1416 O O . GLU A 1 190 ? 23.399 -2.017 30.784 1.00 77.06 190 GLU A O 1
ATOM 1421 N N . HIS A 1 191 ? 21.334 -1.312 30.267 1.00 83.50 191 HIS A N 1
ATOM 1422 C CA . HIS A 1 191 ? 20.678 -1.903 31.435 1.00 83.50 191 HIS A CA 1
ATOM 1423 C C . HIS A 1 191 ? 19.713 -3.039 31.082 1.00 83.50 191 HIS A C 1
ATOM 1425 O O . HIS A 1 191 ? 18.818 -3.355 31.872 1.00 83.50 191 HIS A O 1
ATOM 1431 N N . TYR A 1 192 ? 19.895 -3.667 29.917 1.00 89.38 192 TYR A N 1
ATOM 1432 C CA . TYR A 1 192 ? 19.145 -4.859 29.537 1.00 89.38 192 TYR A CA 1
ATOM 1433 C C . TYR A 1 192 ? 19.773 -6.108 30.146 1.00 89.38 192 TYR A C 1
ATOM 1435 O O . TYR A 1 192 ? 20.979 -6.334 30.060 1.00 89.38 192 TYR A O 1
ATOM 1443 N N . VAL A 1 193 ? 18.939 -6.926 30.783 1.00 92.19 193 VAL A N 1
ATOM 1444 C CA . VAL A 1 193 ? 19.380 -8.138 31.478 1.00 92.19 193 VAL A CA 1
ATOM 1445 C C . VAL A 1 193 ? 18.740 -9.360 30.838 1.00 92.19 193 VAL A C 1
ATOM 1447 O O . VAL A 1 193 ? 17.521 -9.500 30.836 1.00 92.19 193 VAL A O 1
ATOM 1450 N N . THR A 1 194 ? 19.562 -10.286 30.349 1.00 93.62 194 THR A N 1
ATOM 1451 C CA . THR A 1 194 ? 19.088 -11.641 30.032 1.00 93.62 194 THR A CA 1
ATOM 1452 C C . THR A 1 194 ? 19.139 -12.476 31.306 1.00 93.62 194 THR A C 1
ATOM 1454 O O . THR A 1 194 ? 20.197 -12.626 31.915 1.00 93.62 194 THR A O 1
ATOM 1457 N N . ILE A 1 195 ? 17.990 -12.983 31.740 1.00 95.31 195 ILE A N 1
ATOM 1458 C CA . ILE A 1 195 ? 17.827 -13.719 32.992 1.00 95.31 195 ILE A CA 1
ATOM 1459 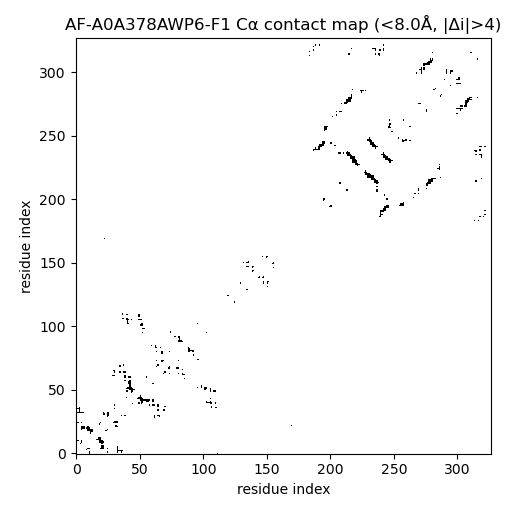C C . ILE A 1 195 ? 17.990 -15.214 32.709 1.00 95.31 195 ILE A C 1
ATOM 1461 O O . ILE A 1 195 ? 17.083 -15.848 32.176 1.00 95.31 195 ILE A O 1
ATOM 1465 N N . LEU A 1 196 ? 19.138 -15.774 33.092 1.00 94.50 196 LEU A N 1
ATOM 1466 C CA . LEU A 1 196 ? 19.476 -17.189 32.871 1.00 94.50 196 LEU A CA 1
ATOM 1467 C C . LEU A 1 196 ? 19.409 -18.038 34.152 1.00 94.50 196 LEU A C 1
ATOM 1469 O O . LEU A 1 196 ? 19.370 -19.263 34.090 1.00 94.50 196 LEU A O 1
ATOM 1473 N N . ASP A 1 197 ? 19.350 -17.400 35.322 1.00 95.56 197 ASP A N 1
ATOM 1474 C CA . ASP A 1 197 ? 19.351 -18.064 36.623 1.00 95.56 197 ASP A CA 1
ATOM 1475 C C . ASP A 1 197 ? 18.241 -17.551 37.555 1.00 95.56 197 ASP A C 1
ATOM 1477 O O . ASP A 1 197 ? 17.753 -16.419 37.455 1.00 95.56 197 ASP A O 1
ATOM 1481 N N . GLU A 1 198 ? 17.837 -18.407 38.496 1.00 96.00 198 GLU A N 1
ATOM 1482 C CA . GLU A 1 198 ? 16.718 -18.130 39.398 1.00 96.00 198 GLU A CA 1
ATOM 1483 C C . GLU A 1 198 ? 16.982 -16.941 40.339 1.00 96.00 198 GLU A C 1
ATOM 1485 O O . GLU A 1 198 ? 16.046 -16.213 40.671 1.00 96.00 198 GLU A O 1
ATOM 1490 N N . ALA A 1 199 ? 18.230 -16.688 40.747 1.00 95.81 199 ALA A N 1
ATOM 1491 C CA . ALA A 1 199 ? 18.535 -15.578 41.651 1.00 95.81 199 ALA A CA 1
ATOM 1492 C C . ALA A 1 199 ? 18.340 -14.218 40.959 1.00 95.81 199 ALA A C 1
ATOM 1494 O O . ALA A 1 199 ? 17.759 -13.292 41.541 1.00 95.81 199 ALA A O 1
ATOM 1495 N N . THR A 1 200 ? 18.746 -14.116 39.693 1.00 95.00 200 THR A N 1
ATOM 1496 C CA . THR A 1 200 ? 18.490 -12.936 38.861 1.00 95.00 200 THR A CA 1
ATOM 1497 C C . THR A 1 200 ? 16.990 -12.755 38.605 1.00 95.00 200 THR A C 1
ATOM 1499 O O . THR A 1 200 ? 16.483 -11.635 38.718 1.00 95.00 200 THR A O 1
ATOM 1502 N N . LEU A 1 201 ? 16.248 -13.844 38.357 1.00 95.62 201 LEU A N 1
ATOM 1503 C CA . LEU A 1 201 ? 14.790 -13.788 38.192 1.00 95.62 201 LEU A CA 1
ATOM 1504 C C . LEU A 1 201 ? 14.088 -13.255 39.448 1.00 95.62 201 LEU A C 1
ATOM 1506 O O . LEU A 1 201 ? 13.240 -12.371 39.351 1.00 95.62 201 LEU A O 1
ATOM 1510 N N . LEU A 1 202 ? 14.458 -13.748 40.632 1.00 96.06 202 LEU A N 1
ATOM 1511 C CA . LEU A 1 202 ? 13.890 -13.289 41.905 1.00 96.06 202 LEU A CA 1
ATOM 1512 C C . LEU A 1 202 ? 14.176 -11.805 42.163 1.00 96.06 202 LEU A C 1
ATOM 1514 O O . LEU A 1 202 ? 13.281 -11.070 42.580 1.00 96.06 202 LEU A O 1
ATOM 1518 N N . THR A 1 203 ? 15.387 -11.350 41.838 1.00 96.31 203 THR A N 1
ATOM 1519 C CA . THR A 1 203 ? 15.770 -9.934 41.944 1.00 96.31 203 THR A CA 1
ATOM 1520 C C . THR A 1 203 ? 14.882 -9.052 41.062 1.00 96.31 203 THR A C 1
ATOM 1522 O O . THR A 1 203 ? 14.407 -8.000 41.494 1.00 96.31 203 THR A O 1
ATOM 1525 N N . TRP A 1 204 ? 14.605 -9.494 39.834 1.00 95.75 204 TRP A N 1
ATOM 1526 C CA . TRP A 1 204 ? 13.716 -8.778 38.922 1.00 95.75 204 TRP A CA 1
ATOM 1527 C C . TRP A 1 204 ? 12.251 -8.836 39.341 1.00 95.75 204 TRP A C 1
ATOM 1529 O O . TRP A 1 204 ? 11.565 -7.824 39.248 1.00 95.75 204 TRP A O 1
ATOM 1539 N N . ILE A 1 205 ? 11.772 -9.961 39.874 1.00 95.12 205 ILE A N 1
ATOM 1540 C CA . ILE A 1 205 ? 10.416 -10.060 40.428 1.00 95.12 205 ILE A CA 1
ATOM 1541 C C . ILE A 1 205 ? 10.214 -9.026 41.540 1.00 95.12 205 ILE A C 1
ATOM 1543 O O . ILE A 1 205 ? 9.195 -8.337 41.557 1.00 95.12 205 ILE A O 1
ATOM 1547 N N . ASP A 1 206 ? 11.177 -8.872 42.448 1.00 94.94 206 ASP A N 1
ATOM 1548 C CA . ASP A 1 206 ? 11.067 -7.883 43.521 1.00 94.94 206 ASP A CA 1
ATOM 1549 C C . ASP A 1 206 ? 11.157 -6.442 43.005 1.00 94.94 206 ASP A C 1
ATOM 1551 O O . ASP A 1 206 ? 10.464 -5.568 43.529 1.00 94.94 206 ASP A O 1
ATOM 1555 N N . LYS A 1 207 ? 11.924 -6.201 41.934 1.00 94.12 207 LYS A N 1
ATOM 1556 C CA . LYS A 1 207 ? 11.940 -4.914 41.223 1.00 94.12 207 LYS A CA 1
ATOM 1557 C C . LYS A 1 207 ? 10.578 -4.594 40.598 1.00 94.12 207 LYS A C 1
ATOM 1559 O O . LYS A 1 207 ? 10.077 -3.487 40.764 1.00 94.12 207 LYS A O 1
ATOM 1564 N N . LEU A 1 208 ? 9.948 -5.570 39.942 1.00 93.38 208 LEU A N 1
ATOM 1565 C CA . LEU A 1 208 ? 8.629 -5.421 39.317 1.00 93.38 208 LEU A CA 1
ATOM 1566 C C . LEU A 1 208 ? 7.522 -5.174 40.352 1.00 93.38 208 LEU A C 1
ATOM 1568 O O . LEU A 1 208 ? 6.638 -4.362 40.104 1.00 93.38 208 LEU A O 1
ATOM 1572 N N . LYS A 1 209 ? 7.586 -5.807 41.533 1.00 92.62 209 LYS A N 1
ATOM 1573 C CA . LYS A 1 209 ? 6.639 -5.551 42.641 1.0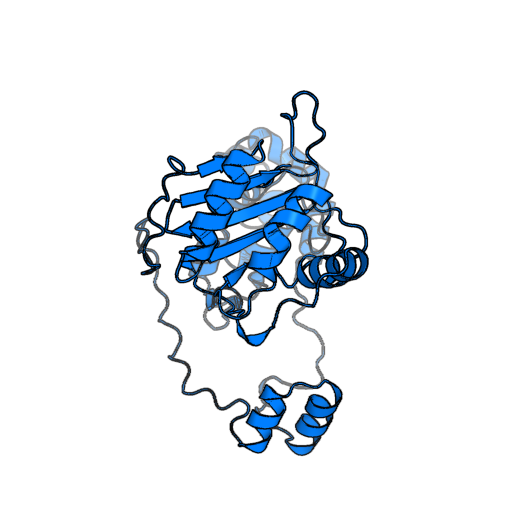0 92.62 209 LYS A CA 1
ATOM 1574 C C . LYS A 1 209 ? 6.713 -4.124 43.185 1.00 92.62 209 LYS A C 1
ATOM 1576 O O . LYS A 1 209 ? 5.726 -3.627 43.717 1.00 92.62 209 LYS A O 1
ATOM 1581 N N . GLN A 1 210 ? 7.894 -3.511 43.139 1.00 92.06 210 GLN A N 1
ATOM 1582 C CA . GLN A 1 210 ? 8.126 -2.156 43.647 1.00 92.06 210 GLN A CA 1
ATOM 1583 C C . GLN A 1 210 ? 7.818 -1.081 42.601 1.00 92.06 210 GLN A C 1
ATOM 1585 O O . GLN A 1 210 ? 7.647 0.084 42.962 1.00 92.06 210 GLN A O 1
ATOM 1590 N N . ALA A 1 211 ? 7.746 -1.458 41.323 1.00 88.94 211 ALA A N 1
ATOM 1591 C CA . ALA A 1 211 ? 7.433 -0.535 40.250 1.00 88.94 211 ALA A CA 1
ATOM 1592 C C . ALA A 1 211 ? 5.972 -0.056 40.361 1.00 88.94 211 ALA A C 1
ATOM 1594 O O . ALA A 1 211 ? 5.070 -0.870 40.575 1.00 88.94 211 ALA A O 1
ATOM 1595 N N . PRO A 1 212 ? 5.704 1.252 40.184 1.00 87.62 212 PRO A N 1
ATOM 1596 C CA . PRO A 1 212 ? 4.336 1.771 40.175 1.00 87.62 212 PRO A CA 1
ATOM 1597 C C . PRO A 1 212 ? 3.521 1.224 38.993 1.00 87.62 212 PRO A C 1
ATOM 1599 O O . PRO A 1 212 ? 2.299 1.141 39.072 1.00 87.62 212 PRO A O 1
ATOM 1602 N N . LEU A 1 213 ? 4.210 0.870 37.907 1.00 87.25 213 LEU A N 1
ATOM 1603 C CA . LEU A 1 213 ? 3.700 0.261 36.688 1.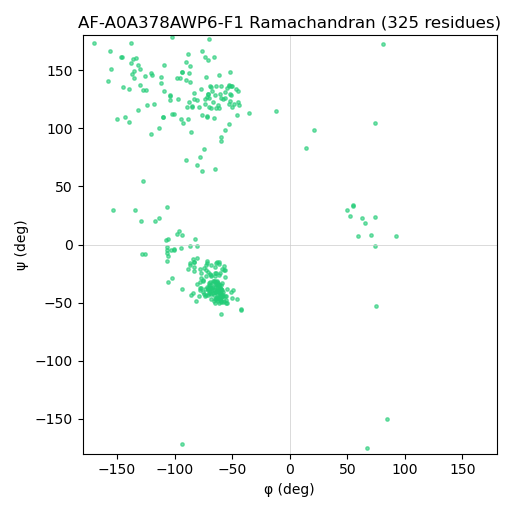00 87.25 213 LEU A CA 1
ATOM 1604 C C . LEU A 1 213 ? 4.873 -0.448 36.001 1.00 87.25 213 LEU A C 1
ATOM 1606 O O . LEU A 1 213 ? 5.967 0.111 35.956 1.00 87.25 213 LEU A O 1
ATOM 1610 N N . PHE A 1 214 ? 4.653 -1.630 35.431 1.00 89.38 214 PHE A N 1
ATOM 1611 C CA . PHE A 1 214 ? 5.630 -2.263 34.540 1.00 89.38 214 PHE A CA 1
ATOM 1612 C C . PHE A 1 214 ? 4.976 -2.716 33.233 1.00 89.38 214 PHE A C 1
ATOM 1614 O O . PHE A 1 214 ? 3.785 -3.037 33.208 1.00 89.38 214 PHE A O 1
ATOM 1621 N N . ALA A 1 215 ? 5.751 -2.752 32.149 1.00 88.00 215 ALA A N 1
ATOM 1622 C CA . ALA A 1 215 ? 5.343 -3.418 30.920 1.00 88.00 215 ALA A CA 1
ATOM 1623 C C . ALA A 1 215 ? 5.844 -4.856 30.875 1.00 88.00 215 ALA A C 1
ATOM 1625 O O . ALA A 1 215 ? 6.926 -5.161 31.384 1.00 88.00 215 ALA A O 1
ATOM 1626 N N . PHE A 1 216 ? 5.069 -5.718 30.230 1.00 88.00 216 PHE A N 1
ATOM 1627 C CA . PHE A 1 216 ? 5.499 -7.059 29.880 1.00 88.00 216 PHE A CA 1
ATOM 1628 C C . PHE A 1 216 ? 5.056 -7.445 28.469 1.00 88.00 216 PHE A C 1
ATOM 1630 O O . PHE A 1 216 ? 4.080 -6.909 27.942 1.00 88.00 216 PHE A O 1
ATOM 1637 N N . ASP A 1 217 ? 5.784 -8.387 27.887 1.00 85.50 217 ASP A N 1
ATOM 1638 C CA . ASP A 1 217 ? 5.492 -8.987 26.589 1.00 85.50 217 ASP A CA 1
ATOM 1639 C C . ASP A 1 217 ? 5.895 -10.468 26.590 1.00 85.50 217 ASP A C 1
ATOM 1641 O O . ASP A 1 217 ? 6.647 -10.918 27.463 1.00 85.50 217 ASP A O 1
ATOM 1645 N N . THR A 1 218 ? 5.364 -11.239 25.646 1.00 85.62 218 THR A N 1
ATOM 1646 C CA . THR A 1 218 ? 5.659 -12.669 25.501 1.00 85.62 218 THR A CA 1
ATOM 1647 C C . THR A 1 218 ? 6.088 -12.990 24.082 1.00 85.62 218 THR A C 1
ATOM 1649 O O . THR A 1 218 ? 5.382 -12.648 23.139 1.00 85.62 218 THR A O 1
ATOM 1652 N N . GLU A 1 219 ? 7.167 -13.753 23.952 1.00 85.38 219 GLU A N 1
ATOM 1653 C CA . GLU A 1 219 ? 7.683 -14.225 22.668 1.00 85.38 219 GLU A CA 1
ATOM 1654 C C . GLU A 1 219 ? 7.214 -15.653 22.385 1.00 85.38 219 GLU A C 1
ATOM 1656 O O . GLU A 1 219 ? 7.134 -16.490 23.296 1.00 85.38 219 GLU A O 1
ATOM 1661 N N . THR A 1 220 ? 6.926 -15.945 21.117 1.00 83.19 220 THR A N 1
ATOM 1662 C CA . THR A 1 220 ? 6.413 -17.249 20.671 1.00 83.19 220 THR A CA 1
ATOM 1663 C C . THR A 1 220 ? 7.100 -17.725 19.394 1.00 83.19 220 THR A C 1
ATOM 1665 O O . THR A 1 220 ? 7.670 -16.923 18.663 1.00 83.19 220 THR A O 1
ATOM 1668 N N . ASP A 1 221 ? 7.050 -19.029 19.125 1.00 81.38 221 ASP A N 1
ATOM 1669 C CA . ASP A 1 221 ? 7.679 -19.660 17.953 1.00 81.38 221 ASP A CA 1
ATOM 1670 C C . ASP A 1 221 ? 6.797 -19.661 16.687 1.00 81.38 221 ASP A C 1
ATOM 1672 O O . ASP A 1 221 ? 7.208 -20.162 15.640 1.00 81.38 221 ASP A O 1
ATOM 1676 N N . SER A 1 222 ? 5.572 -19.131 16.763 1.00 76.69 222 SER A N 1
ATOM 1677 C CA . SER A 1 222 ? 4.602 -19.167 15.669 1.00 76.69 222 SER A CA 1
ATOM 1678 C C . SER A 1 222 ? 3.586 -18.033 15.771 1.00 76.69 222 SER A C 1
ATOM 1680 O O . SER A 1 222 ? 3.219 -17.599 16.856 1.00 76.69 222 SER A O 1
ATOM 1682 N N . LEU A 1 223 ? 3.068 -17.604 14.618 1.00 72.44 223 LEU A N 1
ATOM 1683 C CA . LEU A 1 223 ? 1.936 -16.677 14.524 1.00 72.44 223 LEU A CA 1
ATOM 1684 C C . LEU A 1 223 ? 0.576 -17.378 14.721 1.00 72.44 223 LEU A C 1
ATOM 1686 O O . LEU A 1 223 ? -0.448 -16.704 14.843 1.00 72.44 223 LEU A O 1
ATOM 1690 N N . ASP A 1 224 ? 0.537 -18.718 14.717 1.00 73.00 224 ASP A N 1
ATOM 1691 C CA . ASP A 1 224 ? -0.691 -19.481 14.960 1.00 73.00 224 ASP A CA 1
ATOM 1692 C C . ASP A 1 224 ? -1.046 -19.498 16.451 1.00 73.00 224 ASP A C 1
ATOM 1694 O O . ASP A 1 224 ? -0.404 -20.160 17.268 1.00 73.00 224 ASP A O 1
ATOM 1698 N N . ASN A 1 225 ? -2.140 -18.815 16.790 1.00 61.97 225 ASN A N 1
ATOM 1699 C CA . ASN A 1 225 ? -2.588 -18.642 18.167 1.00 61.97 225 ASN A CA 1
ATOM 1700 C C . ASN A 1 225 ? -2.980 -19.936 18.894 1.00 61.97 225 ASN A C 1
ATOM 1702 O O . ASN A 1 225 ? -3.121 -19.911 20.118 1.00 61.97 225 ASN A O 1
ATOM 1706 N N . ILE A 1 226 ? -3.189 -21.045 18.179 1.00 68.62 226 ILE A N 1
ATOM 1707 C CA . ILE A 1 226 ? -3.591 -22.321 18.785 1.00 68.62 226 ILE A CA 1
ATOM 1708 C C . ILE A 1 226 ? -2.376 -23.202 19.101 1.00 68.62 226 ILE A C 1
ATOM 1710 O O . ILE A 1 226 ? -2.372 -23.876 20.133 1.00 68.62 226 ILE A O 1
ATOM 1714 N N . SER A 1 227 ? -1.360 -23.211 18.234 1.00 71.94 227 SER A N 1
ATOM 1715 C CA . SER A 1 227 ? -0.230 -24.145 18.328 1.00 71.94 227 SER A CA 1
ATOM 1716 C C . SER A 1 227 ? 1.083 -23.525 18.805 1.00 71.94 227 SER A C 1
ATOM 1718 O O . SER A 1 227 ? 2.045 -24.267 18.990 1.00 71.94 227 SER A O 1
ATOM 1720 N N . ALA A 1 228 ? 1.158 -22.200 18.946 1.00 74.56 228 ALA A N 1
ATOM 1721 C CA . ALA A 1 228 ? 2.387 -21.515 19.326 1.00 74.56 228 ALA A CA 1
ATOM 1722 C C . ALA A 1 228 ? 2.866 -21.899 20.734 1.00 74.56 228 ALA A C 1
ATOM 1724 O O . ALA A 1 228 ? 2.089 -21.948 21.693 1.00 74.56 228 ALA A O 1
ATOM 1725 N N . ASN A 1 229 ? 4.171 -22.126 20.869 1.00 79.94 229 ASN A N 1
ATOM 1726 C CA . ASN A 1 229 ? 4.833 -22.323 22.148 1.00 79.94 229 ASN A CA 1
ATOM 1727 C C . ASN A 1 229 ? 5.416 -21.005 22.651 1.00 79.94 229 ASN A C 1
ATOM 1729 O O . ASN A 1 229 ? 5.954 -20.206 21.891 1.00 79.94 229 ASN A O 1
ATOM 1733 N N . MET A 1 230 ? 5.358 -20.804 23.968 1.00 84.12 230 MET A N 1
ATOM 1734 C CA . MET A 1 230 ? 6.053 -19.696 24.621 1.00 84.12 230 MET A CA 1
ATOM 1735 C C . MET A 1 230 ? 7.563 -19.931 24.600 1.00 84.12 230 MET A C 1
ATOM 1737 O O . MET A 1 230 ? 8.035 -20.957 25.101 1.00 84.12 230 MET A O 1
ATOM 1741 N N . VAL A 1 231 ? 8.284 -18.942 24.082 1.00 89.31 231 VAL A N 1
ATOM 1742 C CA . VAL A 1 231 ? 9.740 -18.944 23.909 1.00 89.31 231 VAL A CA 1
ATOM 1743 C C . VAL A 1 231 ? 10.429 -18.051 24.942 1.00 89.31 231 VAL A C 1
ATOM 1745 O O . VAL A 1 231 ? 11.512 -18.394 25.424 1.00 89.31 231 VAL A O 1
ATOM 1748 N N . GLY A 1 232 ? 9.779 -16.965 25.367 1.00 89.25 232 GLY A N 1
ATOM 1749 C CA . GLY A 1 232 ? 10.310 -16.085 26.405 1.00 89.25 232 GLY A CA 1
ATOM 1750 C C . GLY A 1 232 ? 9.325 -15.043 26.915 1.00 89.25 232 GLY A C 1
ATOM 1751 O O . GLY A 1 232 ? 8.215 -14.904 26.398 1.00 89.25 232 GLY A O 1
ATOM 1752 N N . LEU A 1 233 ? 9.740 -14.321 27.955 1.00 91.50 233 LEU A N 1
ATOM 1753 C CA . LEU A 1 233 ? 9.007 -13.185 28.512 1.00 91.50 233 LEU A CA 1
ATOM 1754 C C . LEU A 1 233 ? 9.926 -11.978 28.669 1.00 91.50 233 LEU A C 1
ATOM 1756 O O . LEU A 1 233 ? 11.039 -12.108 29.180 1.00 91.50 233 LEU A O 1
ATOM 1760 N N . SER A 1 234 ? 9.418 -10.807 28.308 1.00 92.00 234 SER A N 1
ATOM 1761 C CA . SER A 1 234 ? 10.112 -9.526 28.435 1.00 92.00 234 SER A CA 1
ATOM 1762 C C . SER A 1 234 ? 9.427 -8.657 29.484 1.00 92.00 234 SER A C 1
ATOM 1764 O O . SER A 1 234 ? 8.202 -8.657 29.587 1.00 92.00 234 SER A O 1
ATOM 1766 N N . PHE A 1 235 ? 10.206 -7.889 30.244 1.00 92.50 235 PHE A N 1
ATOM 1767 C CA . PHE A 1 235 ? 9.718 -6.950 31.253 1.00 92.50 235 PHE A CA 1
ATOM 1768 C C . PHE A 1 235 ? 10.458 -5.621 31.161 1.00 92.50 235 PHE A C 1
ATOM 1770 O O . PHE A 1 235 ? 11.670 -5.606 30.962 1.00 92.50 235 PHE A O 1
ATOM 1777 N N . ALA A 1 236 ? 9.763 -4.510 31.390 1.00 91.31 236 ALA A N 1
ATOM 1778 C CA . ALA A 1 236 ? 10.374 -3.189 31.511 1.00 91.31 236 ALA A CA 1
ATOM 1779 C C . ALA A 1 236 ? 9.715 -2.395 32.640 1.00 91.31 236 ALA A C 1
ATOM 1781 O O . ALA A 1 236 ? 8.489 -2.346 32.740 1.00 91.31 236 ALA A O 1
ATOM 1782 N N . VAL A 1 237 ? 10.528 -1.769 33.490 1.00 89.19 237 VAL A N 1
ATOM 1783 C CA . VAL A 1 237 ? 10.033 -0.903 34.578 1.00 89.19 237 VAL A CA 1
ATOM 1784 C C . VAL A 1 237 ? 10.169 0.580 34.247 1.00 89.19 237 VAL A C 1
ATOM 1786 O O . VAL A 1 237 ? 9.376 1.383 34.722 1.00 89.19 237 VAL A O 1
ATOM 1789 N N . GLU A 1 238 ? 11.155 0.936 33.421 1.00 86.38 238 GLU A N 1
ATOM 1790 C CA . GLU A 1 238 ? 11.552 2.309 33.100 1.00 86.38 238 GLU A CA 1
ATOM 1791 C C . GLU A 1 238 ? 12.276 2.359 31.738 1.00 86.38 238 GLU A C 1
ATOM 1793 O O . GLU A 1 238 ? 12.695 1.312 31.227 1.00 86.38 238 GLU A O 1
ATOM 1798 N N . PRO A 1 239 ? 12.464 3.559 31.156 1.00 81.88 239 PRO A N 1
ATOM 1799 C CA . PRO A 1 239 ? 13.236 3.739 29.927 1.00 81.88 239 PRO A CA 1
ATOM 1800 C C . PRO A 1 239 ? 14.617 3.117 29.950 1.00 81.88 239 PRO A C 1
ATOM 1802 O O . PRO A 1 239 ? 15.426 3.441 30.810 1.00 81.88 239 PRO A O 1
ATOM 1805 N N . GLY A 1 240 ? 14.899 2.240 28.981 1.00 83.25 240 GLY A N 1
ATOM 1806 C CA . GLY A 1 240 ? 16.209 1.596 28.857 1.00 83.25 240 GLY A CA 1
ATOM 1807 C C . GLY A 1 240 ? 16.512 0.567 29.954 1.00 83.25 240 GLY A C 1
ATOM 1808 O O . GLY A 1 240 ? 17.628 0.065 30.018 1.00 83.25 240 GLY A O 1
ATOM 1809 N N . VAL A 1 241 ? 15.538 0.211 30.803 1.00 88.19 241 VAL A N 1
ATOM 1810 C CA . VAL A 1 241 ? 15.707 -0.760 31.894 1.00 88.19 241 VAL A CA 1
ATOM 1811 C C . VAL A 1 241 ? 14.742 -1.926 31.699 1.00 88.19 241 VAL A C 1
ATOM 1813 O O . VAL A 1 241 ? 13.586 -1.886 32.136 1.00 88.19 241 VAL A O 1
ATOM 1816 N N . ALA A 1 242 ? 15.245 -2.987 31.072 1.00 91.19 242 ALA A N 1
ATOM 1817 C CA . ALA A 1 242 ? 14.455 -4.148 30.682 1.00 91.19 242 ALA A CA 1
ATOM 1818 C C . ALA A 1 242 ? 15.131 -5.475 31.040 1.00 91.19 242 ALA A C 1
ATOM 1820 O O . ALA A 1 242 ? 16.343 -5.551 31.254 1.00 91.19 242 ALA A O 1
ATOM 1821 N N . ALA A 1 243 ? 14.330 -6.531 31.096 1.00 94.12 243 ALA A N 1
ATOM 1822 C CA . ALA A 1 243 ? 14.806 -7.888 31.262 1.00 94.12 243 ALA A CA 1
ATOM 1823 C C . ALA A 1 243 ? 14.085 -8.856 30.340 1.00 94.12 243 ALA A C 1
ATOM 1825 O O . ALA A 1 243 ? 12.891 -8.702 30.099 1.00 94.12 243 ALA A O 1
ATOM 1826 N N . TYR A 1 244 ? 14.804 -9.879 29.898 1.00 93.94 244 TYR A N 1
ATOM 1827 C CA . TYR A 1 244 ? 14.269 -10.966 29.095 1.00 93.94 244 TYR A CA 1
ATOM 1828 C C . TYR A 1 244 ? 14.565 -12.309 29.757 1.00 93.94 244 TYR A C 1
ATOM 1830 O O . TYR A 1 244 ? 15.692 -12.563 30.185 1.00 93.94 244 TYR A O 1
ATOM 1838 N N . VAL A 1 245 ? 13.549 -13.162 29.847 1.00 95.38 245 VAL A N 1
ATOM 1839 C CA . VAL A 1 245 ? 13.632 -14.515 30.399 1.00 95.38 245 VAL A CA 1
ATOM 1840 C C . VAL A 1 245 ? 13.387 -15.514 29.263 1.00 95.38 245 VAL A C 1
ATOM 1842 O O . VAL A 1 245 ? 12.225 -15.736 28.906 1.00 95.38 245 VAL A O 1
ATOM 1845 N N . PRO A 1 246 ? 14.436 -16.121 28.682 1.00 93.56 246 PRO A N 1
ATOM 1846 C CA . PRO A 1 246 ? 14.275 -17.237 27.754 1.00 93.56 246 PRO A CA 1
ATOM 1847 C C . PRO A 1 246 ? 13.783 -18.488 28.496 1.00 93.56 246 PRO A C 1
ATOM 1849 O O . PRO A 1 246 ? 14.263 -18.799 29.588 1.00 93.56 246 PRO A O 1
ATOM 1852 N N . VAL A 1 247 ? 12.812 -19.199 27.914 1.00 92.50 247 VAL A N 1
ATOM 1853 C CA . VAL A 1 247 ? 12.235 -20.423 28.508 1.00 92.50 247 VAL A CA 1
ATOM 1854 C C . VAL A 1 247 ? 12.207 -21.631 27.568 1.00 92.50 247 VAL A C 1
ATOM 1856 O O . VAL A 1 247 ? 11.848 -22.725 28.015 1.00 92.50 247 VAL A O 1
ATOM 1859 N N . ALA A 1 248 ? 12.536 -21.447 26.286 1.00 91.31 248 ALA A N 1
ATOM 1860 C CA . ALA A 1 248 ? 12.545 -22.516 25.286 1.00 91.31 248 ALA A CA 1
ATOM 1861 C C . ALA A 1 248 ? 13.515 -22.267 24.110 1.00 91.31 248 ALA A C 1
ATOM 1863 O O . ALA A 1 248 ? 13.246 -22.703 22.997 1.00 91.31 248 ALA A O 1
ATOM 1864 N N . HIS A 1 249 ? 14.625 -21.548 24.316 1.00 89.81 249 HIS A N 1
ATOM 1865 C CA . HIS A 1 249 ? 15.653 -21.399 23.273 1.00 89.81 249 HIS A CA 1
ATOM 1866 C C . HIS A 1 249 ? 16.412 -22.723 23.087 1.00 89.81 249 HIS A C 1
ATOM 1868 O O . HIS A 1 249 ? 16.928 -23.258 24.068 1.00 89.81 249 HIS A O 1
ATOM 1874 N N . ASP A 1 250 ? 16.498 -23.238 21.857 1.00 88.06 250 ASP A N 1
ATOM 1875 C CA . ASP A 1 250 ? 17.020 -24.582 21.546 1.00 88.06 250 ASP A CA 1
ATOM 1876 C C . ASP A 1 250 ? 18.104 -24.616 20.442 1.00 88.06 250 ASP A C 1
ATOM 1878 O O . ASP A 1 250 ? 18.387 -25.664 19.856 1.00 88.06 250 ASP A O 1
ATOM 1882 N N . TYR A 1 251 ? 18.760 -23.482 20.176 1.00 86.50 251 TYR A N 1
ATOM 1883 C CA . TYR A 1 251 ? 19.852 -23.378 19.201 1.00 86.50 251 TYR A CA 1
ATOM 1884 C C . TYR A 1 251 ? 21.186 -23.961 19.714 1.00 86.50 251 TYR A C 1
ATOM 1886 O O . TYR A 1 251 ? 21.366 -24.213 20.904 1.00 86.50 251 TYR A O 1
ATOM 1894 N N . LEU A 1 252 ? 22.148 -24.156 18.798 1.00 80.00 252 LEU A N 1
ATOM 1895 C CA . LEU A 1 252 ? 23.394 -24.924 19.002 1.00 80.00 252 LEU A CA 1
ATOM 1896 C C . LEU A 1 252 ? 24.287 -24.452 20.173 1.00 80.00 252 LEU A C 1
ATOM 1898 O O . LEU A 1 252 ? 25.093 -25.237 20.658 1.00 80.00 252 LEU A O 1
ATOM 1902 N N . ASP A 1 253 ? 24.101 -23.226 20.660 1.00 86.81 253 ASP A N 1
ATOM 1903 C CA . ASP A 1 253 ? 24.838 -22.625 21.782 1.00 86.81 253 ASP A CA 1
ATOM 1904 C C . ASP A 1 253 ? 23.889 -21.909 22.765 1.00 86.81 253 ASP A C 1
ATOM 1906 O O . ASP A 1 253 ? 24.240 -20.889 23.366 1.00 86.81 253 ASP A O 1
ATOM 1910 N N . ALA A 1 254 ? 22.645 -22.388 22.883 1.00 85.38 254 ALA A N 1
ATOM 1911 C CA . ALA A 1 254 ? 21.678 -21.798 23.799 1.00 85.38 254 ALA A CA 1
ATOM 1912 C C . ALA A 1 254 ? 22.191 -21.890 25.248 1.00 85.38 254 ALA A C 1
ATOM 1914 O O . ALA A 1 254 ? 22.606 -22.970 25.680 1.00 85.38 254 ALA A O 1
ATOM 1915 N N . PRO A 1 255 ? 22.191 -20.777 26.007 1.00 89.69 255 PRO A N 1
ATOM 1916 C CA . PRO A 1 255 ? 22.623 -20.804 27.394 1.00 89.69 255 PRO A CA 1
ATOM 1917 C C . PRO A 1 255 ? 21.672 -21.651 28.244 1.00 89.69 255 PRO A C 1
ATOM 1919 O O . PRO A 1 255 ? 20.510 -21.872 27.881 1.00 89.69 255 PRO A O 1
ATOM 1922 N N . ASP A 1 256 ? 22.157 -22.071 29.414 1.00 92.00 256 ASP A N 1
ATOM 1923 C CA . ASP A 1 256 ? 21.312 -22.703 30.423 1.00 92.00 256 ASP A CA 1
ATOM 1924 C C . ASP A 1 256 ? 20.146 -21.773 30.780 1.00 92.00 256 ASP A C 1
ATOM 1926 O O . ASP A 1 256 ? 20.323 -20.579 31.031 1.00 92.00 256 ASP A O 1
ATOM 1930 N N . GLN A 1 257 ? 18.943 -22.337 30.782 1.00 93.06 257 GLN A N 1
ATOM 1931 C CA . GLN A 1 257 ? 17.695 -21.623 31.021 1.00 93.06 257 GLN A CA 1
ATOM 1932 C C . GLN A 1 257 ? 16.985 -22.201 32.236 1.00 93.06 257 GLN A C 1
ATOM 1934 O O . GLN A 1 257 ? 17.013 -23.406 32.502 1.00 93.06 257 GLN A O 1
ATOM 1939 N N . ILE A 1 258 ? 16.271 -21.339 32.953 1.00 94.94 258 ILE A N 1
ATOM 1940 C CA . ILE A 1 258 ? 15.350 -21.776 33.997 1.00 94.94 258 ILE A CA 1
ATOM 1941 C C . ILE A 1 258 ? 14.195 -22.527 33.310 1.00 94.94 258 ILE A C 1
ATOM 1943 O O . ILE A 1 258 ? 13.610 -21.996 32.364 1.00 94.94 258 ILE A O 1
ATOM 1947 N N . PRO A 1 259 ? 13.799 -23.726 33.780 1.00 92.56 259 PRO A N 1
ATOM 1948 C CA . PRO A 1 259 ? 12.682 -24.451 33.186 1.00 92.56 259 PRO A CA 1
ATOM 1949 C C . PRO A 1 259 ? 11.411 -23.597 33.130 1.00 92.56 259 PRO A C 1
ATOM 1951 O O . PRO A 1 259 ? 11.031 -22.983 34.131 1.00 92.56 259 PRO A O 1
ATOM 1954 N N . ARG A 1 260 ? 10.712 -23.610 31.989 1.00 89.50 260 ARG A N 1
ATOM 1955 C CA . ARG A 1 260 ? 9.487 -22.823 31.748 1.00 89.50 260 ARG A CA 1
ATOM 1956 C C . ARG A 1 260 ? 8.483 -22.887 32.901 1.00 89.50 260 ARG A C 1
ATOM 1958 O O . ARG A 1 260 ? 7.985 -21.862 33.356 1.00 89.50 260 ARG A O 1
ATOM 1965 N N . GLU A 1 261 ? 8.211 -24.087 33.410 1.00 89.69 261 GLU A N 1
ATOM 1966 C CA . GLU A 1 261 ? 7.279 -24.296 34.527 1.00 89.69 261 GLU A CA 1
ATOM 1967 C C . GLU A 1 261 ? 7.723 -23.573 35.804 1.00 89.69 261 GLU A C 1
ATOM 1969 O O . GLU A 1 261 ? 6.897 -23.016 36.530 1.00 89.69 261 GLU A O 1
ATOM 1974 N N . ARG A 1 262 ? 9.035 -23.531 36.064 1.00 92.25 262 ARG A N 1
ATOM 1975 C CA . ARG A 1 262 ? 9.608 -22.851 37.225 1.00 92.25 262 ARG A CA 1
ATOM 1976 C C . ARG A 1 262 ? 9.506 -21.334 37.088 1.00 92.25 262 ARG A C 1
ATOM 1978 O O . ARG A 1 262 ? 9.098 -20.684 38.048 1.00 92.25 262 ARG A O 1
ATOM 1985 N N . VAL A 1 263 ? 9.802 -20.786 35.908 1.00 92.44 263 VAL A N 1
ATOM 1986 C CA . VAL A 1 263 ? 9.641 -19.349 35.612 1.00 92.44 263 VAL A CA 1
ATOM 1987 C C . VAL A 1 263 ? 8.193 -18.909 35.832 1.00 92.44 263 VAL A C 1
ATOM 1989 O O . VAL A 1 263 ? 7.939 -17.957 36.570 1.00 92.44 263 VAL A O 1
ATOM 1992 N N . LEU A 1 264 ? 7.231 -19.651 35.274 1.00 89.12 264 LEU A N 1
ATOM 1993 C CA . LEU A 1 264 ? 5.804 -19.357 35.435 1.00 89.12 264 LEU A CA 1
ATOM 1994 C C . LEU A 1 264 ? 5.346 -19.472 36.896 1.00 89.12 264 LEU A C 1
ATOM 1996 O O . LEU A 1 264 ? 4.585 -18.628 37.368 1.00 89.12 264 LEU A O 1
ATOM 2000 N N . ALA A 1 265 ? 5.837 -20.467 37.640 1.00 89.81 265 ALA A N 1
ATOM 2001 C CA . ALA A 1 265 ? 5.522 -20.619 39.060 1.00 89.81 265 ALA A CA 1
ATOM 2002 C C . ALA A 1 265 ? 6.034 -19.446 39.916 1.00 89.81 265 ALA A C 1
ATOM 2004 O O . ALA A 1 265 ? 5.376 -19.064 40.883 1.00 89.81 265 ALA A O 1
ATOM 2005 N N . LEU A 1 266 ? 7.186 -18.868 39.565 1.00 91.75 266 LEU A N 1
ATOM 2006 C CA . LEU A 1 266 ? 7.769 -17.719 40.264 1.00 91.75 266 LEU A CA 1
ATOM 2007 C C . LEU A 1 266 ? 7.085 -16.395 39.898 1.00 91.75 266 LEU A C 1
ATOM 2009 O O . LEU A 1 266 ? 6.885 -15.552 40.771 1.00 91.75 266 LEU A O 1
ATOM 2013 N N . LEU A 1 267 ? 6.689 -16.219 38.634 1.00 91.94 267 LEU A N 1
ATOM 2014 C CA . LEU A 1 267 ? 5.985 -15.021 38.159 1.00 91.94 267 LEU A CA 1
ATOM 2015 C C . LEU A 1 267 ? 4.501 -14.998 38.546 1.00 91.94 267 LEU A C 1
ATOM 2017 O O . LEU A 1 267 ? 3.917 -13.920 38.662 1.00 91.94 267 LEU A O 1
ATOM 2021 N N . LYS A 1 268 ? 3.896 -16.168 38.787 1.00 86.75 268 LYS A N 1
ATOM 2022 C CA . LYS A 1 268 ? 2.482 -16.343 39.157 1.00 86.75 268 LYS A CA 1
ATOM 2023 C C . LYS A 1 268 ? 1.976 -15.321 40.187 1.00 86.75 268 LYS A C 1
ATOM 2025 O O . LYS A 1 268 ? 1.022 -14.614 39.868 1.00 86.75 268 LYS A O 1
ATOM 2030 N N . PRO A 1 269 ? 2.595 -15.168 41.375 1.00 90.44 269 PRO A N 1
ATOM 2031 C CA . PRO A 1 269 ? 2.075 -14.260 42.395 1.00 90.44 269 PRO A CA 1
ATOM 2032 C C . PRO A 1 269 ? 2.077 -12.790 41.959 1.00 90.44 269 PRO A C 1
ATOM 2034 O O . PRO A 1 269 ? 1.201 -12.041 42.365 1.00 90.44 269 PRO A O 1
ATOM 2037 N N . LEU A 1 270 ? 3.041 -12.378 41.128 1.00 88.69 270 LEU A N 1
ATOM 2038 C CA . LEU A 1 270 ? 3.133 -11.014 40.597 1.00 88.69 270 LEU A CA 1
ATOM 2039 C C . LEU A 1 270 ? 2.063 -10.759 39.521 1.00 88.69 270 LEU A C 1
ATOM 2041 O O . LEU A 1 270 ? 1.403 -9.717 39.509 1.00 88.69 270 LEU A O 1
ATOM 2045 N N . LEU A 1 271 ? 1.885 -11.715 38.605 1.00 85.38 271 LEU A N 1
ATOM 2046 C CA . LEU A 1 271 ? 0.941 -11.590 37.493 1.00 85.38 271 LEU A CA 1
ATOM 2047 C C . LEU A 1 271 ? -0.522 -11.705 37.942 1.00 85.38 271 LEU A C 1
ATOM 2049 O O . LEU A 1 271 ? -1.385 -11.082 37.327 1.00 85.38 271 LEU A O 1
ATOM 2053 N N . GLU A 1 272 ? -0.807 -12.404 39.041 1.00 85.12 272 GLU A N 1
ATOM 2054 C CA . GLU A 1 272 ? -2.156 -12.505 39.621 1.00 85.12 272 GLU A CA 1
ATOM 2055 C C . GLU A 1 272 ? -2.512 -11.375 40.594 1.00 85.12 272 GLU A C 1
ATOM 2057 O O . GLU A 1 272 ? -3.690 -11.196 40.898 1.00 85.12 272 GLU A O 1
ATOM 2062 N N . ASP A 1 273 ? -1.537 -10.601 41.083 1.00 84.81 273 ASP A N 1
ATOM 2063 C CA . ASP A 1 273 ? -1.818 -9.527 42.037 1.00 84.81 273 ASP A CA 1
ATOM 2064 C C . ASP A 1 273 ? -2.601 -8.385 41.364 1.00 84.81 273 ASP A C 1
ATOM 2066 O O . ASP A 1 273 ? -2.117 -7.737 40.432 1.00 84.81 273 ASP A O 1
ATOM 2070 N N . GLU A 1 274 ? -3.822 -8.137 41.840 1.00 83.75 274 GLU A N 1
ATOM 2071 C CA . GLU A 1 274 ? -4.704 -7.045 41.402 1.00 83.75 274 GLU A CA 1
ATOM 2072 C C . GLU A 1 274 ? -4.150 -5.656 41.725 1.00 83.75 274 GLU A C 1
ATOM 2074 O O . GLU A 1 274 ? -4.509 -4.681 41.067 1.00 83.75 274 GLU A O 1
ATOM 2079 N N . LYS A 1 275 ? -3.289 -5.553 42.742 1.00 85.44 275 LYS A N 1
ATOM 2080 C CA . LYS A 1 275 ? -2.751 -4.276 43.224 1.00 85.44 275 LYS A CA 1
ATOM 2081 C C . LYS A 1 275 ? -1.566 -3.792 42.405 1.00 85.44 275 LYS A C 1
ATOM 2083 O O . LYS A 1 275 ? -1.235 -2.611 42.470 1.00 85.44 275 LYS A O 1
ATOM 2088 N N . VAL A 1 276 ? -0.922 -4.694 41.670 1.00 84.06 276 VAL A N 1
ATOM 2089 C CA . VAL A 1 276 ? 0.227 -4.363 40.834 1.00 84.06 276 VAL A CA 1
ATOM 2090 C C . VAL A 1 276 ? -0.270 -3.969 39.448 1.00 84.06 276 VAL A C 1
ATOM 2092 O O . VAL A 1 276 ? -0.903 -4.769 38.752 1.00 84.06 276 VAL A O 1
ATOM 2095 N N . LEU A 1 277 ? 0.009 -2.727 39.052 1.00 84.50 277 LEU A N 1
ATOM 2096 C CA . LEU A 1 277 ? -0.353 -2.218 37.734 1.00 84.50 277 LEU A CA 1
ATOM 2097 C C . LEU A 1 277 ? 0.618 -2.750 36.683 1.00 84.50 277 LEU A C 1
ATOM 2099 O O . LEU A 1 277 ? 1.837 -2.722 36.865 1.00 84.50 277 LEU A O 1
ATOM 2103 N N . LYS A 1 278 ? 0.063 -3.217 35.568 1.00 83.88 278 LYS A N 1
ATOM 2104 C CA . LYS A 1 278 ? 0.814 -3.854 34.488 1.00 83.88 278 LYS A CA 1
ATOM 2105 C C . LYS A 1 278 ? 0.212 -3.506 33.134 1.00 83.88 278 LYS A C 1
ATOM 2107 O O . LYS A 1 278 ? -1.002 -3.543 32.956 1.00 83.88 278 LYS A O 1
ATOM 2112 N N . VAL A 1 279 ? 1.072 -3.177 32.179 1.00 83.50 279 VAL A N 1
ATOM 2113 C CA . VAL A 1 279 ? 0.713 -2.941 30.775 1.00 83.50 279 VAL A CA 1
ATOM 2114 C C . VAL A 1 279 ? 1.260 -4.101 29.962 1.00 83.50 279 VAL A C 1
ATOM 2116 O O . VAL A 1 279 ? 2.422 -4.459 30.115 1.00 83.50 279 VAL A O 1
ATOM 2119 N N . GLY A 1 280 ? 0.444 -4.692 29.096 1.00 79.00 280 GLY A N 1
ATOM 2120 C CA . GLY A 1 280 ? 0.941 -5.674 28.136 1.00 79.00 280 GLY A CA 1
ATOM 2121 C C . GLY A 1 280 ? 0.862 -5.145 26.716 1.00 79.00 280 GLY A C 1
ATOM 2122 O O . GLY A 1 280 ? -0.125 -4.508 26.335 1.00 79.00 280 GLY A O 1
ATOM 2123 N N . GLN A 1 281 ? 1.899 -5.417 25.934 1.00 62.12 281 GLN A N 1
ATOM 2124 C CA . GLN A 1 281 ? 1.890 -5.215 24.490 1.00 62.12 281 GLN A CA 1
ATOM 2125 C C . GLN A 1 281 ? 1.479 -6.534 23.811 1.00 62.12 281 GLN A C 1
ATOM 2127 O O . GLN A 1 281 ? 1.661 -7.600 24.383 1.00 62.12 281 GLN A O 1
ATOM 2132 N N . ASN A 1 282 ? 0.800 -6.470 22.658 1.00 57.47 282 ASN A N 1
ATOM 2133 C CA . ASN A 1 282 ? 0.363 -7.646 21.883 1.00 57.47 282 ASN A CA 1
ATOM 2134 C C . ASN A 1 282 ? -0.440 -8.730 22.638 1.00 57.47 282 ASN A C 1
ATOM 2136 O O . ASN A 1 282 ? -0.575 -9.855 22.161 1.00 57.47 282 ASN A O 1
ATOM 2140 N N . LEU A 1 283 ? -1.111 -8.374 23.741 1.00 59.94 283 LEU A N 1
ATOM 2141 C CA . LEU A 1 283 ? -1.940 -9.308 24.520 1.00 59.94 283 LEU A CA 1
ATOM 2142 C C . LEU A 1 283 ? -3.122 -9.925 23.744 1.00 59.94 283 LEU A C 1
ATOM 2144 O O . LEU A 1 283 ? -3.701 -10.907 24.208 1.00 59.94 283 LEU A O 1
ATOM 2148 N N . ASN A 1 284 ? -3.483 -9.361 22.583 1.00 45.16 284 ASN A N 1
ATOM 2149 C CA . ASN A 1 284 ? -4.548 -9.863 21.707 1.00 45.16 284 ASN A CA 1
ATOM 2150 C C . ASN A 1 284 ? -4.137 -11.081 20.859 1.00 45.16 284 ASN A C 1
ATOM 2152 O O . ASN A 1 284 ? -5.013 -11.810 20.401 1.00 45.16 284 ASN A O 1
ATOM 2156 N N . THR A 1 285 ? -2.842 -11.315 20.648 1.00 43.72 285 THR A N 1
ATOM 2157 C CA . THR A 1 285 ? -2.316 -12.448 19.870 1.00 43.72 285 THR A CA 1
ATOM 2158 C C . THR A 1 285 ? -1.632 -13.423 20.819 1.00 43.72 285 THR A C 1
ATOM 2160 O O . THR A 1 285 ? -0.562 -13.147 21.324 1.00 43.72 285 THR A O 1
ATOM 2163 N N . ILE A 1 286 ? -2.211 -14.599 21.056 1.00 46.19 286 ILE A N 1
ATOM 2164 C CA . ILE A 1 286 ? -1.602 -15.714 21.817 1.00 46.19 286 ILE A CA 1
ATOM 2165 C C . ILE A 1 286 ? -1.545 -15.532 23.349 1.00 46.19 286 ILE A C 1
ATOM 2167 O O . ILE A 1 286 ? -2.037 -16.397 24.082 1.00 46.19 286 ILE A O 1
ATOM 2171 N N . ALA A 1 287 ? -0.998 -14.429 23.866 1.00 42.81 287 ALA A N 1
ATOM 2172 C CA . ALA A 1 287 ? -0.613 -14.331 25.277 1.00 42.81 287 ALA A CA 1
ATOM 2173 C C . ALA A 1 287 ? -1.800 -14.431 26.244 1.00 42.81 287 ALA A C 1
ATOM 2175 O O . ALA A 1 287 ? -1.748 -15.205 27.190 1.00 42.81 287 ALA A O 1
ATOM 2176 N N . ALA A 1 288 ? -2.912 -13.726 26.014 1.00 43.38 288 ALA A N 1
ATOM 2177 C CA . ALA A 1 288 ? -4.030 -13.767 26.957 1.00 43.38 288 ALA A CA 1
ATOM 2178 C C . ALA A 1 288 ? -4.678 -15.158 27.045 1.00 43.38 288 ALA A C 1
ATOM 2180 O O . ALA A 1 288 ? -4.976 -15.612 28.143 1.00 43.38 288 ALA A O 1
ATOM 2181 N N . PHE A 1 289 ? -4.864 -15.866 25.927 1.00 37.16 289 PHE A N 1
ATOM 2182 C CA . PHE A 1 289 ? -5.562 -17.155 25.933 1.00 37.16 289 PHE A CA 1
ATOM 2183 C C . PHE A 1 289 ? -4.686 -18.280 26.496 1.00 37.16 289 PHE A C 1
ATOM 2185 O O . PHE A 1 289 ? -5.172 -19.076 27.292 1.00 37.16 289 PHE A O 1
ATOM 2192 N N . TRP A 1 290 ? -3.394 -18.327 26.158 1.00 39.88 290 TRP A N 1
ATOM 2193 C CA . TRP A 1 290 ? -2.482 -19.368 26.647 1.00 39.88 290 TRP A CA 1
ATOM 2194 C C . TRP A 1 290 ? -1.962 -19.088 28.057 1.00 39.88 290 TRP A C 1
ATOM 2196 O O . TRP A 1 290 ? -1.840 -20.018 28.849 1.00 39.88 290 TRP A O 1
ATOM 2206 N N . LEU A 1 291 ? -1.749 -17.816 28.421 1.00 39.75 291 LEU A N 1
ATOM 2207 C CA . LEU A 1 291 ? -1.563 -17.427 29.814 1.00 39.75 291 LEU A CA 1
ATOM 2208 C C . LEU A 1 291 ? -2.843 -17.843 30.557 1.00 39.75 291 LEU A C 1
ATOM 2210 O O . LEU A 1 291 ? -2.771 -18.788 31.308 1.00 39.75 291 LEU A O 1
ATOM 2214 N N . ILE A 1 292 ? -4.055 -17.375 30.248 1.00 40.50 292 ILE A N 1
ATOM 2215 C CA . ILE A 1 292 ? -5.281 -17.805 30.970 1.00 40.50 292 ILE A CA 1
ATOM 2216 C C . ILE A 1 292 ? -5.496 -19.342 31.007 1.00 40.50 292 ILE A C 1
ATOM 2218 O O . ILE A 1 292 ? -5.903 -19.863 32.047 1.00 40.50 292 ILE A O 1
ATOM 2222 N N . THR A 1 293 ? -5.192 -20.087 29.937 1.00 34.91 293 THR A N 1
ATOM 2223 C CA . THR A 1 293 ? -5.480 -21.536 29.838 1.00 34.91 293 THR A CA 1
ATOM 2224 C C . THR A 1 293 ? -4.384 -22.421 30.446 1.00 34.91 293 THR A C 1
ATOM 2226 O O . THR A 1 293 ? -4.695 -23.332 31.212 1.00 34.91 293 THR A O 1
ATOM 2229 N N . THR A 1 294 ? -3.101 -22.140 30.209 1.00 38.66 294 THR A N 1
ATOM 2230 C CA . THR A 1 294 ? -1.983 -22.890 30.816 1.00 38.66 294 THR A CA 1
ATOM 2231 C C . THR A 1 294 ? -1.787 -22.503 32.276 1.00 38.66 294 THR A C 1
ATOM 2233 O O . THR A 1 294 ? -1.470 -23.354 33.108 1.00 38.66 294 THR A O 1
ATOM 2236 N N . LEU A 1 295 ? -2.094 -21.251 32.628 1.00 39.25 295 LEU A N 1
ATOM 2237 C CA . LEU A 1 295 ? -2.281 -20.843 34.012 1.00 39.25 295 LEU A CA 1
AT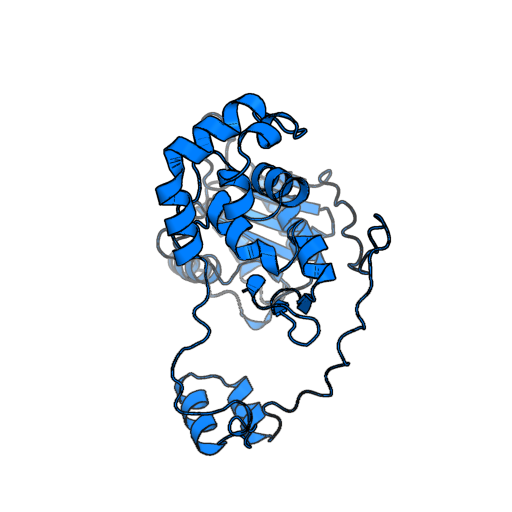OM 2238 C C . LEU A 1 295 ? -3.409 -21.673 34.658 1.00 39.25 295 LEU A C 1
ATOM 2240 O O . LEU A 1 295 ? -3.190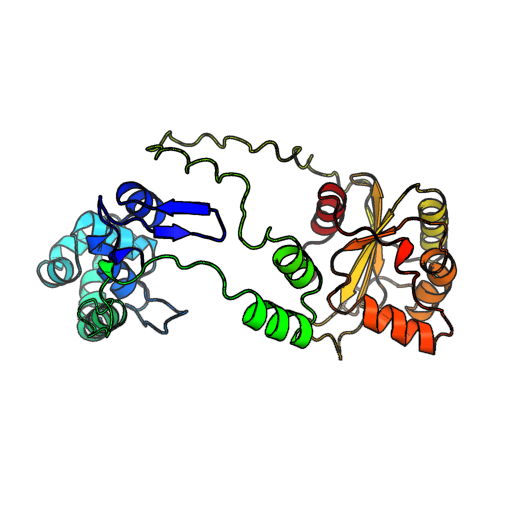 -22.225 35.729 1.00 39.25 295 LEU A O 1
ATOM 2244 N N . SER A 1 296 ? -4.548 -21.902 33.996 1.00 30.03 296 SER A N 1
ATOM 2245 C CA . SER A 1 296 ? -5.614 -22.771 34.528 1.00 30.03 296 SER A CA 1
ATOM 2246 C C . SER A 1 296 ? -5.171 -24.235 34.727 1.00 30.03 296 SER A C 1
ATOM 2248 O O . SER A 1 296 ? -5.459 -24.824 35.770 1.00 30.03 296 SER A O 1
ATOM 2250 N N . CYS A 1 297 ? -4.384 -24.803 33.804 1.00 29.70 297 CYS A N 1
ATOM 2251 C CA . CYS A 1 297 ? -3.800 -26.146 33.948 1.00 29.70 297 CYS A CA 1
ATOM 2252 C C . CYS A 1 297 ? -2.721 -26.240 35.050 1.00 29.70 297 CYS A C 1
ATOM 2254 O O . CYS A 1 297 ? -2.561 -27.302 35.648 1.00 29.70 297 CYS A O 1
ATOM 2256 N N . ALA A 1 298 ? -2.034 -25.136 35.371 1.00 31.59 298 ALA A N 1
ATOM 2257 C CA . ALA A 1 298 ? -1.080 -25.001 36.483 1.00 31.59 298 ALA A CA 1
ATOM 2258 C C . ALA A 1 298 ? -1.701 -24.385 37.768 1.00 31.59 298 ALA A C 1
ATOM 2260 O O . ALA A 1 298 ? -0.990 -24.008 38.708 1.00 31.59 298 ALA A O 1
ATOM 2261 N N . GLY A 1 299 ? -3.035 -24.260 37.833 1.00 27.53 299 GLY A N 1
ATOM 2262 C CA . GLY A 1 299 ? -3.790 -23.799 39.008 1.00 27.53 299 GLY A CA 1
ATOM 2263 C C . GLY A 1 299 ? -3.724 -22.293 39.312 1.00 27.53 299 GLY A C 1
ATOM 2264 O O . GLY A 1 299 ? -3.849 -21.897 40.472 1.00 27.53 299 GLY A O 1
ATOM 2265 N N . LEU A 1 300 ? -3.436 -21.448 38.328 1.00 33.22 300 LEU A N 1
ATOM 2266 C CA . LEU A 1 300 ? -3.525 -19.983 38.374 1.00 33.22 300 LEU A CA 1
ATOM 2267 C C . LEU A 1 300 ? -4.939 -19.486 37.989 1.00 33.22 300 LEU A C 1
ATOM 2269 O O . LEU A 1 300 ? -5.624 -20.093 37.165 1.00 33.22 300 LEU A O 1
ATOM 2273 N N . ARG A 1 301 ? -5.377 -18.369 38.581 1.00 33.53 301 ARG A N 1
ATOM 2274 C CA . ARG A 1 301 ? -6.604 -17.632 38.226 1.00 33.53 301 ARG A CA 1
ATOM 2275 C C . ARG A 1 301 ? -6.315 -16.630 37.100 1.00 33.53 301 ARG A C 1
ATOM 2277 O O . ARG A 1 301 ? -5.193 -16.166 36.937 1.00 33.53 301 ARG A O 1
ATOM 2284 N N . SER A 1 302 ? -7.344 -16.299 36.316 1.00 39.75 302 SER A N 1
ATOM 2285 C CA . SER A 1 302 ? -7.277 -15.302 35.236 1.00 39.75 302 SER A CA 1
ATOM 2286 C C . SER A 1 302 ? -6.668 -13.984 35.720 1.00 39.75 302 SER A C 1
ATOM 2288 O O . SER A 1 302 ? -7.076 -13.497 36.777 1.00 39.75 302 SER A O 1
ATOM 2290 N N . ILE A 1 303 ? -5.771 -13.380 34.930 1.00 50.69 303 ILE A N 1
ATOM 2291 C CA . ILE A 1 303 ? -5.276 -12.029 35.217 1.00 50.69 303 ILE A CA 1
ATOM 2292 C C . ILE A 1 303 ? -6.482 -11.076 35.262 1.00 50.69 303 ILE A C 1
ATOM 2294 O O . ILE A 1 303 ? -7.266 -11.038 34.309 1.00 50.69 303 ILE A O 1
ATOM 2298 N N . PRO A 1 304 ? -6.663 -10.326 36.355 1.00 46.66 304 PRO A N 1
ATOM 2299 C CA . PRO A 1 304 ? -7.768 -9.391 36.493 1.00 46.66 304 PRO A CA 1
ATOM 2300 C C . PRO A 1 304 ? -7.695 -8.314 35.404 1.00 46.66 304 PRO A C 1
ATOM 2302 O O . PRO A 1 304 ? -6.758 -7.522 35.349 1.00 46.66 304 PRO A O 1
ATOM 2305 N N . CYS A 1 305 ? -8.711 -8.266 34.540 1.00 40.59 305 CYS A N 1
ATOM 2306 C CA . CYS A 1 305 ? -8.776 -7.335 33.406 1.00 40.59 305 CYS A CA 1
ATOM 2307 C C . CYS A 1 305 ? -8.843 -5.851 33.840 1.00 40.59 305 CYS A C 1
ATOM 2309 O O . CYS A 1 305 ? -8.568 -4.951 33.056 1.00 40.59 305 CYS A O 1
ATOM 2311 N N . SER A 1 306 ? -9.167 -5.579 35.109 1.00 40.69 306 SER A N 1
ATOM 2312 C CA . SER A 1 306 ? -9.302 -4.229 35.669 1.00 40.69 306 SER A CA 1
ATOM 2313 C C . SER A 1 306 ? -7.985 -3.467 35.861 1.00 40.69 306 SER A C 1
ATOM 2315 O O . SER A 1 306 ? -8.039 -2.262 36.091 1.00 40.69 306 SER A O 1
ATOM 2317 N N . SER A 1 307 ? -6.825 -4.131 35.791 1.00 40.06 307 SER A N 1
ATOM 2318 C CA . SER A 1 307 ? -5.498 -3.505 35.952 1.00 40.06 307 SER A CA 1
ATOM 2319 C C . SER A 1 307 ? -4.696 -3.387 34.649 1.00 40.06 307 SER A C 1
ATOM 2321 O O . SER A 1 307 ? -3.558 -2.921 34.682 1.00 40.06 307 SER A O 1
ATOM 2323 N N . LEU A 1 308 ? -5.291 -3.775 33.514 1.00 42.56 308 LEU A N 1
ATOM 2324 C CA . LEU A 1 308 ? -4.685 -3.736 32.184 1.00 42.56 308 LEU A CA 1
ATOM 2325 C C . LEU A 1 308 ? -5.060 -2.439 31.457 1.00 42.56 308 LEU A C 1
ATOM 2327 O O . LEU A 1 308 ? -6.195 -2.258 31.016 1.00 42.56 308 LEU A O 1
ATOM 2331 N N . THR A 1 309 ? -4.097 -1.534 31.305 1.00 39.88 309 THR A N 1
ATOM 2332 C CA . THR A 1 309 ? -4.225 -0.361 30.432 1.00 39.88 309 THR A CA 1
ATOM 2333 C C . THR A 1 309 ? -3.570 -0.644 29.082 1.00 39.88 309 THR A C 1
ATOM 2335 O O . THR A 1 309 ? -2.401 -1.014 29.005 1.00 39.88 309 THR A O 1
ATOM 2338 N N . PHE A 1 310 ? -4.323 -0.471 27.994 1.00 38.22 310 PHE A N 1
ATOM 2339 C CA . PHE A 1 310 ? -3.775 -0.517 26.640 1.00 38.22 310 PHE A CA 1
ATOM 2340 C C . PHE A 1 310 ? -3.187 0.853 26.281 1.00 38.22 310 PHE A C 1
ATOM 2342 O O . PHE A 1 310 ? -3.896 1.856 26.311 1.00 38.22 3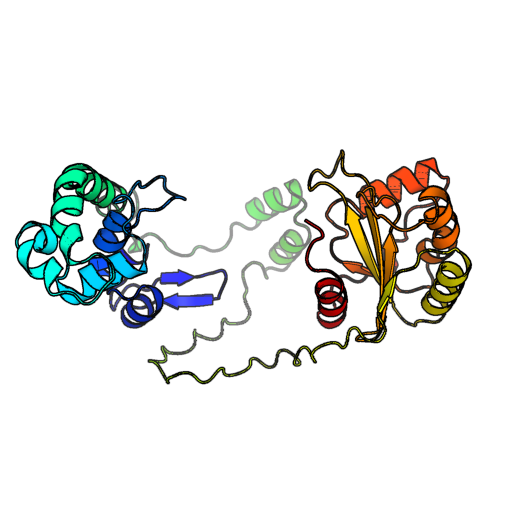10 PHE A O 1
ATOM 2349 N N . SER A 1 311 ? -1.915 0.853 25.879 1.00 39.47 311 SER A N 1
ATOM 2350 C CA . SER A 1 311 ? -1.185 1.958 25.239 1.00 39.47 311 SER A CA 1
ATOM 2351 C C . SER A 1 311 ? -0.756 3.147 26.117 1.00 39.47 311 SER A C 1
ATOM 2353 O O . SER A 1 311 ? -1.506 4.095 26.343 1.00 39.47 311 SER A O 1
ATOM 2355 N N . THR A 1 312 ? 0.545 3.180 26.423 1.00 34.00 312 THR A N 1
ATOM 2356 C CA . THR A 1 312 ? 1.369 4.401 26.454 1.00 34.00 312 THR A CA 1
ATOM 2357 C C . THR A 1 312 ? 2.561 4.177 25.511 1.00 34.00 312 THR A C 1
ATOM 2359 O O . THR A 1 312 ? 3.318 3.220 25.667 1.00 34.00 312 THR A O 1
ATOM 2362 N N . ALA A 1 313 ? 2.695 5.018 24.478 1.00 35.06 313 ALA A N 1
ATOM 2363 C CA . ALA A 1 313 ? 3.584 4.808 23.324 1.00 35.06 313 ALA A CA 1
ATOM 2364 C C . ALA A 1 313 ? 5.067 4.589 23.688 1.00 35.06 313 ALA A C 1
ATOM 2366 O O . ALA A 1 313 ? 5.791 3.881 22.990 1.00 35.06 313 ALA A O 1
ATOM 2367 N N . TRP A 1 314 ? 5.503 5.140 24.820 1.00 40.31 314 TRP A N 1
ATOM 2368 C CA . TRP A 1 314 ? 6.889 5.083 25.264 1.00 40.31 314 TRP A CA 1
ATOM 2369 C C . TRP A 1 314 ? 7.288 3.705 25.874 1.00 40.31 314 TRP A C 1
ATOM 2371 O O . TRP A 1 314 ? 8.421 3.249 25.695 1.00 40.31 314 TRP A O 1
ATOM 2381 N N . LEU A 1 315 ? 6.348 2.947 26.470 1.00 43.19 315 LEU A N 1
ATOM 2382 C CA . LEU A 1 315 ? 6.609 1.573 26.954 1.00 43.19 315 LEU A CA 1
ATOM 2383 C C . LEU A 1 315 ? 6.685 0.538 25.813 1.00 43.19 315 LEU A C 1
ATOM 2385 O O . LEU A 1 315 ? 7.460 -0.412 25.906 1.00 43.19 315 LEU A O 1
ATOM 2389 N N . ALA A 1 316 ? 5.953 0.748 24.713 1.00 37.50 316 ALA A N 1
ATOM 2390 C CA . ALA A 1 316 ? 6.017 -0.112 23.525 1.00 37.50 316 ALA A CA 1
ATOM 2391 C C . ALA A 1 316 ? 7.360 0.019 22.776 1.00 37.50 316 ALA A C 1
ATOM 2393 O O . ALA A 1 316 ? 7.909 -0.979 22.315 1.00 37.50 316 ALA A O 1
ATOM 2394 N N . ALA A 1 317 ? 7.930 1.229 22.717 1.00 35.16 317 ALA A N 1
ATOM 2395 C CA . ALA A 1 317 ? 9.233 1.479 22.092 1.00 35.16 317 ALA A CA 1
ATOM 2396 C C . ALA A 1 317 ? 10.405 0.824 22.851 1.00 35.16 317 ALA A C 1
ATOM 2398 O O . ALA A 1 317 ? 11.386 0.402 22.236 1.00 35.16 317 ALA A O 1
ATOM 2399 N N . THR A 1 318 ? 10.292 0.693 24.180 1.00 43.22 318 THR A N 1
ATOM 2400 C CA . THR A 1 318 ? 11.306 0.005 24.996 1.00 43.22 318 THR A CA 1
ATOM 2401 C C . THR A 1 318 ? 11.328 -1.488 24.692 1.00 43.22 318 THR A C 1
ATOM 2403 O O . THR A 1 318 ? 12.398 -2.039 24.514 1.00 43.22 318 THR A O 1
ATOM 2406 N N . ILE A 1 319 ? 10.175 -2.145 24.542 1.00 44.38 319 ILE A N 1
ATOM 2407 C CA . ILE A 1 319 ? 10.123 -3.590 24.252 1.00 44.38 319 ILE A CA 1
ATOM 2408 C C . ILE A 1 319 ? 10.631 -3.893 22.831 1.00 44.38 319 ILE A C 1
ATOM 2410 O O . ILE A 1 319 ? 11.436 -4.801 22.647 1.00 44.38 319 ILE A O 1
ATOM 2414 N N . TRP A 1 320 ? 10.256 -3.077 21.839 1.00 36.78 320 TRP A N 1
ATOM 2415 C CA . TRP A 1 320 ? 10.639 -3.291 20.434 1.00 36.78 320 TRP A CA 1
ATOM 2416 C C . TRP A 1 320 ? 12.139 -3.091 20.153 1.00 36.78 320 TRP A C 1
ATOM 2418 O O . TRP A 1 320 ? 12.686 -3.680 19.224 1.00 36.78 320 TRP A O 1
ATOM 2428 N N . THR A 1 321 ? 12.825 -2.270 20.956 1.00 39.47 321 THR A N 1
ATOM 2429 C CA . THR A 1 321 ? 14.278 -2.038 20.831 1.00 39.47 321 THR A CA 1
ATOM 2430 C C . THR A 1 321 ? 15.125 -3.096 21.542 1.00 39.47 321 THR A C 1
ATOM 2432 O O . THR A 1 321 ? 16.333 -3.149 21.313 1.00 39.47 321 THR A O 1
ATOM 2435 N N . VAL A 1 322 ? 14.519 -3.940 22.388 1.00 41.75 322 VAL A N 1
ATOM 2436 C CA . VAL A 1 322 ? 15.227 -4.937 23.209 1.00 41.75 322 VAL A CA 1
ATOM 2437 C C . VAL A 1 322 ? 15.641 -6.158 22.390 1.00 41.75 322 VAL A C 1
ATOM 2439 O O . VAL A 1 322 ? 16.768 -6.612 22.565 1.00 41.75 322 VAL A O 1
ATOM 2442 N N . PHE A 1 323 ? 14.825 -6.626 21.438 1.00 42.75 323 PHE A N 1
ATOM 2443 C CA . PHE A 1 323 ? 15.217 -7.685 20.501 1.00 42.75 323 PHE A CA 1
ATOM 2444 C C . PHE A 1 323 ? 14.489 -7.535 19.154 1.00 42.75 323 PHE A C 1
ATOM 2446 O O . PHE A 1 323 ? 13.293 -7.815 19.078 1.00 42.75 323 PHE A O 1
ATOM 2453 N N . PRO A 1 324 ? 15.171 -7.123 18.066 1.00 30.72 324 PRO A N 1
ATOM 2454 C CA . PRO A 1 324 ? 14.609 -7.261 16.732 1.00 30.72 324 PRO A CA 1
ATOM 2455 C C . PRO A 1 324 ? 14.504 -8.757 16.464 1.00 30.72 324 PRO A C 1
ATOM 2457 O O . PRO A 1 324 ? 15.539 -9.405 16.367 1.00 30.72 324 PRO A O 1
ATOM 2460 N N . THR A 1 325 ? 13.275 -9.284 16.445 1.00 27.70 325 THR A N 1
ATOM 2461 C CA . THR A 1 325 ? 12.887 -10.616 15.950 1.00 27.70 325 THR A CA 1
ATOM 2462 C C . THR A 1 325 ? 14.049 -11.609 15.897 1.00 27.70 325 THR A C 1
ATOM 2464 O O . THR A 1 325 ? 14.821 -11.599 14.934 1.00 27.70 325 THR A O 1
ATOM 2467 N N . ALA A 1 326 ? 14.173 -12.468 16.911 1.00 28.83 326 ALA A N 1
ATOM 2468 C CA . ALA A 1 326 ? 14.945 -13.695 16.762 1.00 28.83 326 ALA A CA 1
ATOM 2469 C C . ALA A 1 326 ? 14.293 -14.511 15.631 1.00 28.83 326 ALA A C 1
ATOM 2471 O O . ALA A 1 326 ? 13.288 -15.186 15.843 1.00 28.83 326 ALA A O 1
ATOM 2472 N N . GLY A 1 327 ? 14.794 -14.309 14.413 1.00 26.77 327 GLY A N 1
ATOM 2473 C CA . GLY A 1 327 ? 14.480 -15.096 13.227 1.00 26.77 327 GLY A CA 1
ATOM 2474 C C . GLY A 1 327 ? 15.400 -16.293 13.099 1.00 26.77 327 GLY A C 1
ATOM 2475 O O . GLY A 1 327 ? 16.502 -16.264 13.697 1.00 26.77 327 GLY A O 1
#

Secondary structure (DSSP, 8-state):
-GGG-BTTB-EEETTTTEEE-HHHHHHHHSS-GGGHHHHHHHH-BTTTTB--STT--HHHHHHHHHHH-SHHHHHH-GGGGGGSSSTTHHHHHHHHHHTHHHHHHHHHHHS-------SS-GGG---PPP-HHHHHHHHHHTT-HHHHHHHHTT-TT--S-PPP-PPP-PPPPS--------------GGG-EE--SHHHHHHHHHHHHHSSSEEEEEEES-S-TTTPPEEEEEEEEETTEEEEEESS--STTPPP---HHHHHHHHHHHHH-TTS-EEESSTTTTHHHHHHHHHHHTTPPPPPGGGB----HHHHHHHHHH-S---

pLDDT: mean 79.07, std 23.29, range [26.77, 97.88]

Radius of gyration: 28.48 Å; Cα contacts (8 Å, |Δi|>4): 399; chains: 1; bounding box: 58×49×75 Å

Solvent-accessible surface area (backbone atoms only — not comparable to full-atom values): 19470 Å² total; per-residue (Å²): 117,65,56,68,32,36,101,90,34,71,45,74,42,83,89,76,72,43,74,30,39,46,69,47,37,24,72,74,65,59,42,47,25,89,38,41,34,43,39,38,4,32,36,26,37,82,90,79,69,34,74,16,29,86,94,34,43,66,72,53,30,35,54,46,37,72,72,60,43,46,59,68,45,49,72,72,47,38,75,60,42,46,74,45,95,55,95,59,22,78,57,40,41,66,52,48,65,77,34,43,70,48,26,54,49,17,28,58,72,57,48,78,82,86,83,70,91,65,97,68,55,81,86,70,68,66,93,70,82,79,62,59,71,64,50,43,54,52,25,59,75,71,64,38,60,67,59,38,51,30,47,77,69,71,45,57,91,60,67,79,72,78,72,75,77,78,76,91,75,80,86,74,79,93,68,91,75,74,66,87,55,77,73,79,65,83,64,52,67,89,49,55,42,78,40,47,48,69,70,58,46,52,55,48,52,57,50,56,72,69,36,85,41,31,40,37,40,74,42,57,81,48,90,49,67,86,79,47,48,74,30,30,40,38,40,34,65,52,92,34,36,34,37,37,35,51,39,57,71,82,57,101,79,52,72,74,56,47,54,47,71,56,52,51,64,68,45,42,68,64,63,52,36,76,86,54,38,40,30,56,58,68,48,89,62,42,48,50,62,49,47,44,49,52,32,45,76,73,74,42,74,65,61,59,71,90,40,58,55,80,84,60,77,70,63,56,54,49,58,57,71,71,58,77,70,94,121

Mean predicted aligned error: 18.01 Å

Foldseek 3Di:
DLLPAAPVDWDADPVVRDIDHQLNCCVVQVAGSPAVLQQCLAAPDVVLPQPHQPPCHSVNSNQCCVQQNGPVRCLVCVVCQCVTPDDCSVPVSVSCVVCVVSSVVSSVSSDDDPPDDDPDDPVRPDDDDDPLVVQLVVCVVVVVVVQNVCSVVVNRVVPPDDDPPDDDDDDDPDDPDDDPPVPLPPQALPQEEEDADPVVLLVVLVVQVPALEKEKEWDWPDQDLPPIDTQWMKIGRDGSHIYIAGADDDDPPDGHHDHPLVSCVSCQVVQQDPNRAYEYDPCVGNNQVCCCVVCVVVVGHHRPPVRYDYDDPNNVSRVCSNDPDPD

Sequence (327 aa):
MAQLVTPGITLINTMTNTILGPDEVVTKYGVPPELIIDFLALMGDSSDNIPGVPGVGEKTAQALLQGLGGLDTLYAEPEKIAELSFRGAKTMAAKLEQNKDVAYLSYQLATIKTDVELELTCEELEVQPPAADDLLALFRQYEFKRWTTDVEAGKWLQAKGGKPAAKPAAPAAAAEAEEEVEAATALSAEHYVTILDEATLLTWIDKLKQAPLFAFDTETDSLDNISANMVGLSFAVEPGVAAYVPVAHDYLDAPDQIPRERVLALLKPLLEDEKVLKVGQNLNTIAAFWLITTLSCAGLRSIPCSSLTFSTAWLAATIWTVFPTAG

=== Feature glossary ===
The record interleaves many kinds of information about one protein. Here is each kind framed as the question it answers.

Q: What does the local fold look like, residue by residue?
A: A 3Di character summarizes, for each residue, the relative orientation of the Cα frame of its nearest spatial neighbor. Because it encodes fold topology rather than chemistry, 3Di alignments detect remote structural similarity that sequence alignment misses.

Q: Which residues are in helices, strands, or loops?
A: Secondary structure is the local, repeating backbone conformation. DSSP classifies it into eight states by reading the hydrogen-bond network: three helix types (H, G, I), two β types (E, B), two non-regular types (T, S), and unstructured coil (-).

Q: How big and how compact is the whole molecule?
A: Three whole-structure scalars: the radius of gyration (RMS distance of Cα from centroid, in Å), the count of Cα–Cα contacts (pairs closer than 8 Å and separated by more than four residues in sequence — i.e. tertiary, not local, contacts), and the bounding-box dimensions. Together they distinguish compact globular folds from extended fibres or disordered chains.

Q: How confident is the AlphaFold model at each residue?
A: For AlphaFold models, the B-factor field carries pLDDT — the model's own estimate of local accuracy on a 0–100 scale. Regions with pLDDT<50 should be treated as essentially unmodeled; they often correspond to intrinsically disordered segments.

Q: What family and function is it annotated with?
A: Functional annotations link the protein to curated databases. InterPro entries identify conserved domains and families by matching the sequence against member-database signatures (Pfam, PROSITE, CDD, …). Gene Ontology (GO) terms describe molecular function, biological process, and cellular component in a controlled vocabulary. CATH places the structure in a hierarchical fold classification (Class/Architecture/Topology/Homologous-superfamily). The organism is the source species.

Q: What known structures does this most resemble?
A: Nearest PDB neighbors are the top structural matches found by Foldseek when searching this structure against the entire Protein Data Bank. Each hit reports a TM-score (0 to 1; >0.5 almost always implies the same fold) and an E-value. These are *structural* homologs — they may share no detectable sequence similarity.

Q: Which residues are buried vs exposed?
A: Solvent-accessible surface area (SASA) is the area in Å² traced out by the centre of a 1.4 Å probe sphere (a water molecule) rolled over the protein's van der Waals surface (Shrake–Rupley / Lee–Richards construction). Buried residues have near-zero SASA; fully exposed residues can exceed 200 Å². The total SASA scales roughly with the number of surface residues.

Q: What are the backbone torsion angles?
A: φ (phi) and ψ (psi) are the two rotatable backbone dihedrals per residue: φ is the C(i-1)–N–Cα–C torsion, ψ is the N–Cα–C–N(i+1) torsion, both in degrees on (−180°, 180°]. α-helical residues cluster near (−60°, −45°); β-strand residues near (−120°, +130°). A Ramachandran plot is simply a scatter of (φ, ψ) for every residue.

Q: Are the domains correctly placed relative to each other?
A: Predicted aligned error is AlphaFold's pairwise confidence. Unlike pLDDT (per-residue), PAE is per-residue-pair and captures whether two parts of the structure are correctly placed relative to each other. Units are ångströms of expected positional error.

Q: What if only a Cα trace is available?
A: P-SEA three-state annotation labels each residue as helix, strand, or coil based purely on the geometry of the Cα trace. It serves as a fallback when the full backbone (and thus DSSP) is unavailable.

Q: What is the amino-acid chain?
A: This is the polypeptide sequence — one letter per residue, N-terminus first. Length ranges from a few dozen residues for small domains to over a thousand for large multi-domain proteins.

Q: What do the rendered images show?
A: The six renders are orthographic views along the three Cartesian axes in both directions. Representation (cartoon, sticks, or surface) and color scheme (sequence-rainbow or by-chain) vary across proteins so the training set covers all the common visualization conventions.

Q: What do the diagnostic plots show?
A: Plot images: a contact map (which residues are close in 3D, as an N×N binary image), a Ramachandran scatter (backbone torsion angles, revealing secondary-structure composition at a glance), and — for AlphaFold structures — a PAE heatmap (pairwise prediction confidence).

Q: How mobile is each atom in the crystal?
A: B-factor (Debye–Waller factor) reflects atomic displacement in the crystal lattice. It is an experimental observable (units Å²), not a prediction; low values mean the atom is pinned down, high values mean it moves or is heterogeneous across the crystal.

Q: Where is each backbone atom in 3D?
A: The mmCIF table is the protein's shape written out atom by atom. For each backbone N, Cα, C, and carbonyl O, it records an (x, y, z) coordinate triple in Å plus the residue type, chain letter, and residue number.